Protein AF-A0ABC8RZT5-F1 (afdb_monomer)

Mean predicted aligned error: 14.17 Å

Organism: NCBI:txid185542

Secondary structure (DSSP, 8-state):
-------------SSSTTSSTT------PPP---PPPP---------------------------------PPP------PPEEEEGGGGT--TEEE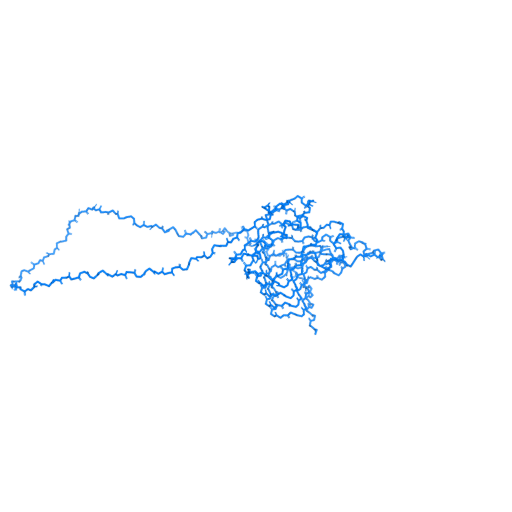EE-HHHHHHHHHHHHT-SS-EEEEE-SSEEE-S-EEEE---S-S-EEEEESSEEE--SSTTTTTTSEEEEEEES-EEEEEES-EEE--THHHHHHHHTTS-----EEEEEEES-EEEEEES-EEES-SS-SEEEES-EEEEEES-EEEE-TT-TT--SEEEES-EEEEEES-EEEE-

Foldseek 3Di:
DDPPDDDDDPDDDDPPPPPPPPDDDDDDDDDDDDDDDDDDDDDDDDDDDDDDDDDDDDDDDDDDDDDPPPPDDDPPPDDQDEAEQELVVLVFDQAQPDASQSSVQVSLVVCQADCTAYEYEAAAGETEYAAHEREHPGNDQHYEYEHPYEYEYDLPQVRCLAVQARAEYELHHHYEYEAYEYAQNQPVQQVVVVVVDDGRNFYAHYEYELYENYHYEHYEQENGNAEPYEYYNYEQYEYENYEYEYAPSGPHHHYYHYYNYYNYYYYNYHYDHD

Radius of gyration: 30.63 Å; Cα contacts (8 Å, |Δi|>4): 573; chains: 1; bounding box: 60×56×114 Å

Sequence (274 aa):
MEEVHVAPDYGKAEEEEERERGRRLVLPSCPKVTLPLLLYFKMAFILRVSVKRKKRSIGATQKMRIGLNSYKAANIPCKFRRTTYNVLNFGAKPDGRTDSTKSFLGTWAAACGSVKPATIYVPRGRYLLHKAHFAGNCKNTAITIIIDGTLLAPSDYHVIGNAHNWVLFEGVNGVSIRGGMLDGQGAGLWACKATGKSCPRGATTLGFTDSNNIEINGLTSLNSQIFHIVINGCHNVKLQGVKVLASGNSPNTDGIHVQLSSGVTILNIQYWYR

pLDDT: mean 79.5, std 26.03, range [26.73, 98.94]

Solvent-accessible surface area (backbone atoms only — not comparable to full-atom values): 15724 Å² total; per-residue (Å²): 139,77,84,81,78,84,74,86,85,89,78,89,90,84,82,76,80,81,77,66,87,77,72,85,81,78,75,87,76,79,83,80,84,76,79,85,78,90,78,84,88,82,90,80,90,86,78,95,73,90,76,83,88,76,90,81,83,90,89,80,91,77,84,81,78,82,76,82,78,79,77,76,79,78,84,72,80,73,76,80,72,64,46,76,45,48,29,59,85,49,67,34,42,58,75,53,69,49,77,19,37,68,13,51,50,52,41,46,52,54,41,30,63,24,88,47,46,21,32,41,38,39,66,68,38,29,31,18,31,63,69,38,75,48,69,36,87,46,68,28,60,43,39,34,39,42,29,66,22,33,43,30,40,51,69,58,40,77,82,41,10,78,54,55,32,33,34,30,39,35,48,35,47,24,43,34,42,36,40,30,35,40,38,32,40,14,65,57,48,42,57,42,50,74,70,73,52,97,59,66,84,27,16,21,36,35,32,39,32,54,25,33,46,36,38,40,35,46,31,32,36,31,30,31,37,20,33,34,32,39,40,32,47,25,37,44,33,38,40,33,48,33,34,40,37,40,49,67,84,52,66,70,52,50,54,73,48,72,40,80,54,46,66,72,44,82,42,70,70,45,82,47,68,88

InterPro domains:
  IPR000743 Glycoside hydrolase, family 28 [PF00295] (112-268)
  IPR011050 Pectin lyase fold/virulence factor [SSF51126] (77-269)
  IPR012334 Pectin lyase fold [G3DSA:2.160.20.10] (73-272)

Structure (mmCIF, N/CA/C/O backbone):
data_AF-A0ABC8RZT5-F1
#
_entry.id   AF-A0ABC8RZT5-F1
#
loop_
_atom_site.group_PDB
_atom_site.id
_atom_site.type_symbol
_atom_site.label_atom_id
_atom_site.label_alt_id
_atom_site.label_comp_id
_atom_site.label_asym_id
_atom_site.label_entity_id
_atom_site.label_seq_id
_atom_site.pdbx_PDB_ins_code
_atom_site.Cartn_x
_atom_site.Cartn_y
_atom_site.Cartn_z
_atom_site.occupancy
_atom_site.B_iso_or_equiv
_atom_site.auth_seq_id
_atom_site.auth_comp_id
_atom_site.auth_asym_id
_atom_site.auth_atom_id
_atom_site.pdbx_PDB_model_num
ATOM 1 N N . MET A 1 1 ? 7.999 25.184 1.761 1.00 30.31 1 MET A N 1
ATOM 2 C CA . MET A 1 1 ? 8.557 23.979 1.121 1.00 30.31 1 MET A CA 1
ATOM 3 C C . MET A 1 1 ? 9.703 23.549 1.997 1.00 30.31 1 MET A C 1
ATOM 5 O O . MET A 1 1 ? 10.648 24.309 2.121 1.00 30.31 1 MET A O 1
ATOM 9 N N . GLU A 1 2 ? 9.562 22.427 2.684 1.00 26.73 2 GLU A N 1
ATOM 10 C CA . GLU A 1 2 ? 10.652 21.837 3.455 1.00 26.73 2 GLU A CA 1
ATOM 11 C C . GLU A 1 2 ? 10.888 20.467 2.821 1.00 26.73 2 GLU A C 1
ATOM 13 O O . GLU A 1 2 ? 10.119 19.531 3.028 1.00 26.73 2 GLU A O 1
ATOM 18 N N . GLU A 1 3 ? 11.855 20.400 1.905 1.00 28.64 3 GLU A N 1
ATOM 19 C CA . GLU A 1 3 ? 12.345 19.135 1.365 1.00 28.64 3 GLU A CA 1
ATOM 20 C C . GLU A 1 3 ? 13.209 18.487 2.443 1.00 28.64 3 GLU A C 1
ATOM 22 O O . GLU A 1 3 ? 14.330 18.919 2.706 1.00 28.64 3 GLU A O 1
ATOM 27 N N . VAL A 1 4 ? 12.695 17.445 3.093 1.00 33.66 4 VAL A N 1
ATOM 28 C CA . VAL A 1 4 ? 13.527 16.610 3.961 1.00 33.66 4 VAL A CA 1
ATOM 29 C C . VAL A 1 4 ? 14.249 15.602 3.069 1.00 33.66 4 VAL A C 1
ATOM 31 O O . VAL A 1 4 ? 13.772 14.493 2.836 1.00 33.66 4 VAL A O 1
ATOM 34 N N . HIS A 1 5 ? 15.397 16.001 2.523 1.00 34.38 5 HIS A N 1
ATOM 35 C CA . HIS A 1 5 ? 16.343 15.078 1.899 1.00 34.38 5 HIS A CA 1
ATOM 36 C C . HIS A 1 5 ? 17.145 14.367 2.992 1.00 34.38 5 HIS A C 1
ATOM 38 O O . HIS A 1 5 ? 18.066 14.933 3.577 1.00 34.38 5 HIS A O 1
ATOM 44 N N . VAL A 1 6 ? 16.798 13.112 3.280 1.00 45.75 6 VAL A N 1
ATOM 45 C CA . VAL A 1 6 ? 17.643 12.241 4.109 1.00 45.75 6 VAL A CA 1
ATOM 46 C C . VAL A 1 6 ? 18.655 11.564 3.185 1.00 45.75 6 VAL A C 1
ATOM 48 O O . VAL A 1 6 ? 18.324 10.596 2.502 1.00 45.75 6 VAL A O 1
ATOM 51 N N . ALA A 1 7 ? 19.872 12.107 3.121 1.00 32.91 7 ALA A N 1
ATOM 52 C CA . ALA A 1 7 ? 20.990 11.486 2.414 1.00 32.91 7 ALA A CA 1
ATOM 53 C C . ALA A 1 7 ? 21.481 10.223 3.159 1.00 32.91 7 ALA A C 1
ATOM 55 O O . ALA A 1 7 ? 21.396 10.173 4.389 1.00 32.91 7 ALA A O 1
ATOM 56 N N . PRO A 1 8 ? 21.985 9.197 2.448 1.00 38.16 8 PRO A N 1
ATOM 57 C CA . PRO A 1 8 ? 22.479 7.971 3.068 1.00 38.16 8 PRO A CA 1
ATOM 58 C C . PRO A 1 8 ? 23.811 8.197 3.799 1.00 38.16 8 PRO A C 1
ATOM 60 O O . PRO A 1 8 ? 24.755 8.747 3.235 1.00 38.16 8 PRO A O 1
ATOM 63 N N . ASP A 1 9 ? 23.882 7.722 5.043 1.00 37.03 9 ASP A N 1
ATOM 64 C CA . ASP A 1 9 ? 25.125 7.576 5.801 1.00 37.03 9 ASP A CA 1
ATOM 65 C C . ASP A 1 9 ? 25.819 6.273 5.370 1.00 37.03 9 ASP A C 1
ATOM 67 O O . ASP A 1 9 ? 25.300 5.171 5.572 1.00 37.03 9 ASP A O 1
ATOM 71 N N . TYR A 1 10 ? 26.965 6.401 4.702 1.00 40.84 10 TYR A N 1
ATOM 72 C CA . TYR A 1 10 ? 27.795 5.282 4.265 1.00 40.84 10 TYR A CA 1
ATOM 73 C C . TYR A 1 10 ? 28.871 5.016 5.321 1.00 40.84 10 TYR A C 1
ATOM 75 O O . TYR A 1 10 ? 29.962 5.583 5.264 1.00 40.84 10 TYR A O 1
ATOM 83 N N . GLY A 1 11 ? 28.597 4.124 6.275 1.00 34.94 11 GLY A N 1
ATOM 84 C CA . GLY A 1 11 ? 29.621 3.740 7.245 1.00 34.94 11 GLY A CA 1
ATOM 85 C C . GLY A 1 11 ? 29.211 2.696 8.279 1.00 34.94 11 GLY A C 1
ATOM 86 O O . GLY A 1 11 ? 28.599 3.027 9.282 1.00 34.94 11 GLY A O 1
ATOM 87 N N . LYS A 1 12 ? 29.716 1.470 8.079 1.00 35.06 12 LYS A N 1
ATOM 88 C CA . LYS A 1 12 ? 29.958 0.410 9.082 1.00 35.06 12 LYS A CA 1
ATOM 89 C C . LYS A 1 12 ? 28.734 -0.308 9.667 1.00 35.06 12 LYS A C 1
ATOM 91 O O . LYS A 1 12 ? 28.245 0.021 10.740 1.00 35.06 12 LYS A O 1
ATOM 96 N N . ALA A 1 13 ? 28.359 -1.408 9.021 1.00 36.12 13 ALA A N 1
ATOM 97 C CA . ALA A 1 13 ? 27.511 -2.443 9.605 1.00 36.12 13 ALA A CA 1
ATOM 98 C C . ALA A 1 13 ? 28.047 -3.835 9.233 1.00 36.12 13 ALA A C 1
ATOM 100 O O . ALA A 1 13 ? 27.427 -4.535 8.446 1.00 36.12 13 ALA A O 1
ATOM 101 N N . GLU A 1 14 ? 29.215 -4.218 9.760 1.00 38.12 14 GLU A N 1
ATOM 102 C CA . GLU A 1 14 ? 29.740 -5.590 9.601 1.00 38.12 14 GLU A CA 1
ATOM 103 C C . GLU A 1 14 ? 30.353 -6.206 10.878 1.00 38.12 14 GLU A C 1
ATOM 105 O O . GLU A 1 14 ? 30.900 -7.297 10.815 1.00 38.12 14 GLU A O 1
ATOM 110 N N . GLU A 1 15 ? 30.203 -5.603 12.067 1.00 36.28 15 GLU A N 1
ATOM 111 C CA . GLU A 1 15 ? 30.791 -6.173 13.304 1.00 36.28 15 GLU A CA 1
ATOM 112 C C . GLU A 1 15 ? 29.825 -6.394 14.484 1.00 36.28 15 GLU A C 1
ATOM 114 O O . GLU A 1 15 ? 30.261 -6.771 15.570 1.00 36.28 15 GLU A O 1
ATOM 119 N N . GLU A 1 16 ? 28.506 -6.255 14.303 1.00 37.00 16 GLU A N 1
ATOM 120 C CA . GLU A 1 16 ? 27.535 -6.462 15.401 1.00 37.00 16 GLU A CA 1
ATOM 121 C C . GLU A 1 16 ? 26.679 -7.742 15.290 1.00 37.00 16 GLU A C 1
ATOM 123 O O . GLU A 1 16 ? 25.840 -8.001 16.152 1.00 37.00 16 GLU A O 1
ATOM 128 N N . GLU A 1 17 ? 26.913 -8.599 14.286 1.00 39.03 17 GLU A N 1
ATOM 129 C CA . GLU A 1 17 ? 26.060 -9.773 14.017 1.00 39.03 17 GLU A CA 1
ATOM 130 C C . GLU A 1 17 ? 26.423 -11.044 14.827 1.00 39.03 17 GLU A C 1
ATOM 132 O O . GLU A 1 17 ? 25.606 -11.960 14.943 1.00 39.03 17 GLU A O 1
ATOM 137 N N . GLU A 1 18 ? 27.583 -11.114 15.496 1.00 36.28 18 GLU A N 1
ATOM 138 C CA . GLU A 1 18 ? 27.967 -12.311 16.277 1.00 36.28 18 GLU A CA 1
ATOM 139 C C . GLU A 1 18 ? 27.652 -12.262 17.785 1.00 36.28 18 GLU A C 1
ATOM 141 O O . GLU A 1 18 ? 27.831 -13.264 18.482 1.00 36.28 18 GLU A O 1
ATOM 146 N N . ARG A 1 19 ? 27.086 -11.167 18.321 1.00 32.03 19 ARG A N 1
ATOM 147 C CA . ARG A 1 19 ? 26.796 -11.059 19.771 1.00 32.03 19 ARG A CA 1
ATOM 148 C C . ARG A 1 19 ? 25.362 -11.430 20.190 1.00 32.03 19 ARG A C 1
ATOM 150 O O . ARG A 1 19 ? 25.092 -11.535 21.388 1.00 32.03 19 ARG A O 1
ATOM 157 N N . GLU A 1 20 ? 24.451 -11.720 19.256 1.00 40.81 20 GLU A N 1
ATOM 158 C CA . GLU A 1 20 ? 23.039 -12.024 19.577 1.00 40.81 20 GLU A CA 1
ATOM 159 C C . GLU A 1 20 ? 22.610 -13.500 19.469 1.00 40.81 20 GLU A C 1
ATOM 161 O O . GLU A 1 20 ? 21.504 -13.847 19.889 1.00 40.81 20 GLU A O 1
ATOM 166 N N . ARG A 1 21 ? 23.484 -14.434 19.060 1.00 37.91 21 ARG A N 1
ATOM 167 C CA . ARG A 1 21 ? 23.145 -15.880 19.003 1.00 37.91 21 ARG A CA 1
ATOM 168 C C . ARG A 1 21 ? 23.027 -16.601 20.360 1.00 37.91 21 ARG A C 1
ATOM 170 O O . ARG A 1 21 ? 22.843 -17.815 20.391 1.00 37.91 21 ARG A O 1
ATOM 177 N N . 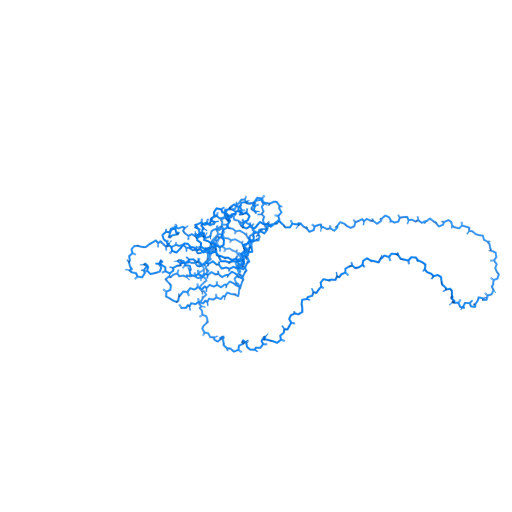GLY A 1 22 ? 23.083 -15.887 21.487 1.00 38.12 22 GLY A N 1
ATOM 178 C CA . GLY A 1 22 ? 23.141 -16.485 22.829 1.00 38.12 22 GLY A CA 1
ATOM 179 C C . GLY A 1 22 ? 21.901 -16.366 23.724 1.00 38.12 22 GLY A C 1
ATOM 180 O O . GLY A 1 22 ? 21.916 -16.927 24.818 1.00 38.12 22 GLY A O 1
ATOM 181 N N . ARG A 1 23 ? 20.827 -15.653 23.348 1.00 39.50 23 ARG A N 1
ATOM 182 C CA . ARG A 1 23 ? 19.680 -15.441 24.262 1.00 39.50 23 ARG A CA 1
ATOM 183 C C . ARG A 1 23 ? 18.418 -16.167 23.814 1.00 39.50 23 ARG A C 1
ATOM 185 O O . ARG A 1 23 ? 17.655 -15.703 22.974 1.00 39.50 23 ARG A O 1
ATOM 192 N N . ARG A 1 24 ? 18.163 -17.301 24.468 1.00 37.38 24 ARG A N 1
ATOM 193 C CA . ARG A 1 24 ? 16.876 -18.005 24.471 1.00 37.38 24 ARG A CA 1
ATOM 194 C C . ARG A 1 24 ? 15.807 -17.083 25.086 1.00 37.38 24 ARG A C 1
ATOM 196 O O . ARG A 1 24 ? 15.777 -16.891 26.299 1.00 37.38 24 ARG A O 1
ATOM 203 N N . LEU A 1 25 ? 14.944 -16.507 24.249 1.00 34.53 25 LEU A N 1
ATOM 204 C CA . LEU A 1 25 ? 13.751 -15.764 24.669 1.00 34.53 25 LEU A CA 1
ATOM 205 C C . LEU A 1 25 ? 12.770 -16.719 25.363 1.00 34.53 25 LEU A C 1
ATOM 207 O O . LEU A 1 25 ? 12.109 -17.535 24.723 1.00 34.53 25 LEU A O 1
ATOM 211 N N . VAL A 1 26 ? 12.685 -16.618 26.688 1.00 37.09 26 VAL A N 1
ATOM 212 C CA . VAL A 1 26 ? 11.598 -17.206 27.473 1.00 37.09 26 VAL A CA 1
ATOM 213 C C . VAL A 1 26 ? 10.377 -16.304 27.299 1.00 37.09 26 VAL A C 1
ATOM 215 O O . VAL A 1 26 ? 10.371 -15.161 27.750 1.00 37.09 26 VAL A O 1
ATOM 218 N N . LEU A 1 27 ? 9.347 -16.804 26.617 1.00 36.28 27 LEU A N 1
ATOM 219 C CA . LEU A 1 27 ? 8.038 -16.153 26.570 1.00 36.28 27 LEU A CA 1
ATOM 220 C C . LEU A 1 27 ? 7.418 -16.169 27.979 1.00 36.28 27 LEU A C 1
ATOM 222 O O . LEU A 1 27 ? 7.409 -17.230 28.609 1.00 36.28 27 LEU A O 1
ATOM 226 N N . PRO A 1 28 ? 6.847 -15.060 28.483 1.00 32.16 28 PRO A N 1
ATOM 227 C CA . PRO A 1 28 ? 6.084 -15.108 29.719 1.00 32.16 28 PRO A CA 1
ATOM 228 C C . PRO A 1 28 ? 4.782 -15.881 29.474 1.00 32.16 28 PRO A C 1
ATOM 230 O O . PRO A 1 28 ? 3.894 -15.450 28.738 1.00 32.16 28 PRO A O 1
ATOM 233 N N . SER A 1 29 ? 4.674 -17.051 30.097 1.00 33.53 29 SER A N 1
ATOM 234 C CA . SER A 1 29 ? 3.435 -17.817 30.197 1.00 33.53 29 SER A CA 1
ATOM 235 C C . SER A 1 29 ? 2.384 -17.035 30.990 1.00 33.53 29 SER A C 1
ATOM 237 O O . SER A 1 29 ? 2.670 -16.550 32.085 1.00 33.53 29 SER A O 1
ATOM 239 N N . CYS A 1 30 ? 1.158 -16.950 30.462 1.00 32.47 30 CYS A N 1
ATOM 240 C CA . CYS A 1 30 ? -0.008 -16.421 31.175 1.00 32.47 30 CYS A CA 1
ATOM 241 C C . CYS A 1 30 ? -0.162 -17.053 32.574 1.00 32.47 30 CYS A C 1
ATOM 243 O O . CYS A 1 30 ? -0.048 -18.277 32.693 1.00 32.47 30 CYS A O 1
ATOM 245 N N . PRO A 1 31 ? -0.514 -16.279 33.620 1.00 33.22 31 PRO A N 1
ATOM 246 C CA . PRO A 1 31 ? -0.868 -16.859 34.906 1.00 33.22 31 PRO A CA 1
ATOM 247 C C . PRO A 1 31 ? -2.190 -17.625 34.766 1.00 33.22 31 PRO A C 1
ATOM 249 O O . PRO A 1 31 ? -3.222 -17.066 34.387 1.00 33.22 31 PRO A O 1
ATOM 252 N N . LYS A 1 32 ? -2.154 -18.929 35.056 1.00 35.00 32 LYS A N 1
ATOM 253 C CA . LYS A 1 32 ? -3.355 -19.752 35.217 1.00 35.00 32 LYS A CA 1
ATOM 254 C C . LYS A 1 32 ? -4.089 -19.268 36.465 1.00 35.00 32 LYS A C 1
ATOM 256 O O . LYS A 1 32 ? -3.598 -19.432 37.576 1.00 35.00 32 LYS A O 1
ATOM 261 N N . VAL A 1 33 ? -5.266 -18.681 36.279 1.00 37.72 33 VAL A N 1
ATOM 262 C CA . VAL A 1 33 ? -6.207 -18.427 37.372 1.00 37.72 33 VAL A CA 1
ATOM 263 C C . VAL A 1 33 ? -6.851 -19.763 37.727 1.00 37.72 33 VAL A C 1
ATOM 265 O O . VAL A 1 33 ? -7.743 -20.236 37.027 1.00 37.72 33 VAL A O 1
ATOM 268 N N . THR A 1 34 ? -6.373 -20.405 38.787 1.00 36.44 34 THR A N 1
ATOM 269 C CA . THR A 1 34 ? -7.062 -21.540 39.406 1.00 36.44 34 THR A CA 1
ATOM 270 C C . THR A 1 34 ? -8.019 -21.010 40.468 1.00 36.44 34 THR A C 1
ATOM 272 O O . THR A 1 34 ? -7.586 -20.489 41.494 1.00 36.44 34 THR A O 1
ATOM 275 N N . LEU A 1 35 ? -9.323 -21.136 40.206 1.00 37.59 35 LEU A N 1
ATOM 276 C CA . LEU A 1 35 ? -10.371 -21.045 41.226 1.00 37.59 35 LEU A CA 1
ATOM 277 C C . LEU A 1 35 ? -10.079 -22.061 42.346 1.00 37.59 35 LEU A C 1
ATOM 279 O O . LEU A 1 35 ? -9.806 -23.220 42.024 1.00 37.59 35 LEU A O 1
ATOM 283 N N . PRO A 1 36 ? -10.202 -21.707 43.637 1.00 38.34 36 PRO A N 1
ATOM 284 C CA . PRO A 1 36 ? -10.248 -22.715 44.677 1.00 38.34 36 PRO A CA 1
ATOM 285 C C . PRO A 1 36 ? -11.660 -23.310 44.711 1.00 38.34 36 PRO A C 1
ATOM 287 O O . PRO A 1 36 ? -12.642 -22.620 44.988 1.00 38.34 36 PRO A O 1
ATOM 290 N N . LEU A 1 37 ? -11.755 -24.605 44.411 1.00 36.34 37 LEU A N 1
ATOM 291 C CA . LEU A 1 37 ? -12.918 -25.409 44.756 1.00 36.34 37 LEU A CA 1
ATOM 292 C C . LEU A 1 37 ? -12.935 -25.591 46.279 1.00 36.34 37 LEU A C 1
ATOM 294 O O . LEU A 1 37 ? -11.953 -26.026 46.878 1.00 36.34 37 LEU A O 1
ATOM 298 N N . LEU A 1 38 ? -14.071 -25.265 46.885 1.00 38.53 38 LEU A N 1
ATOM 299 C CA . LEU A 1 38 ? -14.428 -25.642 48.246 1.00 38.53 38 LEU A CA 1
ATOM 300 C C . LEU A 1 38 ? -14.310 -27.163 48.421 1.00 38.53 38 LEU A C 1
ATOM 302 O O . LEU A 1 38 ? -15.034 -27.914 47.770 1.00 38.53 38 LEU A O 1
ATOM 306 N N . LEU A 1 39 ? -13.473 -27.608 49.357 1.00 35.88 39 LEU A N 1
ATOM 307 C CA . LEU A 1 39 ? -13.616 -28.912 49.997 1.00 35.88 39 LEU A CA 1
ATOM 308 C C . LEU A 1 39 ? -13.688 -28.710 51.509 1.00 35.88 39 LEU A C 1
ATOM 310 O O . LEU A 1 39 ? -12.728 -28.344 52.182 1.00 35.88 39 LEU A O 1
ATOM 314 N N . TYR A 1 40 ? -14.906 -28.913 51.995 1.00 38.50 40 TYR A N 1
ATOM 315 C CA . TYR A 1 40 ? -15.262 -29.132 53.385 1.00 38.50 40 TYR A CA 1
ATOM 316 C C . TYR A 1 40 ? -14.627 -30.435 53.914 1.00 38.50 40 TYR A C 1
ATOM 318 O O . TYR A 1 40 ? -14.376 -31.363 53.150 1.00 38.50 40 TYR A O 1
ATOM 326 N N . PHE A 1 41 ? -14.512 -30.509 55.246 1.00 35.28 41 PHE A N 1
ATOM 327 C CA . PHE A 1 41 ? -14.144 -31.659 56.092 1.00 35.28 41 PHE A CA 1
ATOM 328 C C . PHE A 1 41 ? -12.652 -32.021 56.217 1.00 35.28 41 PHE A C 1
ATOM 330 O O . PHE A 1 41 ? -12.115 -32.808 55.449 1.00 35.28 41 PHE A O 1
ATOM 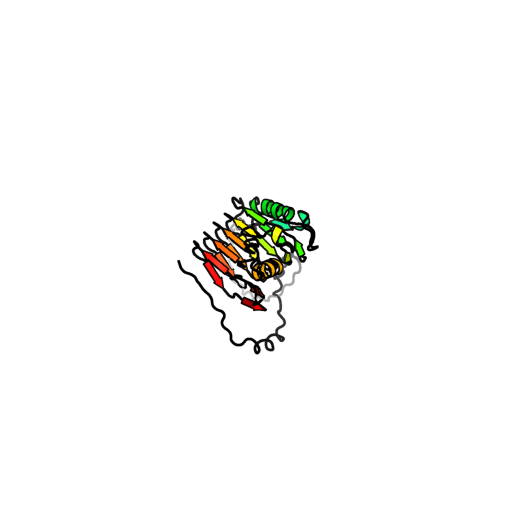337 N N . LYS A 1 42 ? -12.043 -31.651 57.353 1.00 35.91 42 LYS A N 1
ATOM 338 C CA . LYS A 1 42 ? -11.942 -32.560 58.514 1.00 35.91 42 LYS A CA 1
ATOM 339 C C . LYS A 1 42 ? -11.410 -31.837 59.758 1.00 35.91 42 LYS A C 1
ATOM 341 O O . LYS A 1 42 ? -10.425 -31.113 59.724 1.00 35.91 42 LYS A O 1
ATOM 346 N N . MET A 1 43 ? -12.130 -32.074 60.847 1.00 35.22 43 MET A N 1
ATOM 347 C CA . MET A 1 43 ? -11.800 -31.787 62.240 1.00 35.22 43 MET A CA 1
ATOM 348 C C . MET A 1 43 ? -10.440 -32.361 62.658 1.00 35.22 43 MET A C 1
ATOM 350 O O . MET A 1 43 ? -10.185 -33.528 62.377 1.00 35.22 43 MET A O 1
ATOM 354 N N . ALA A 1 44 ? -9.669 -31.608 63.450 1.00 36.53 44 ALA A N 1
ATOM 355 C CA . ALA A 1 44 ? -9.060 -32.114 64.685 1.00 36.53 44 ALA A CA 1
ATOM 356 C C . ALA A 1 44 ? -8.506 -30.961 65.541 1.00 36.53 44 ALA A C 1
ATOM 358 O O . ALA A 1 44 ? -7.629 -30.205 65.135 1.00 36.53 44 ALA A O 1
ATOM 359 N N . PHE A 1 45 ? -9.061 -30.859 66.747 1.00 39.00 45 PHE A N 1
ATOM 360 C CA . PHE A 1 45 ? -8.561 -30.106 67.891 1.00 39.00 45 PHE A CA 1
ATOM 361 C C . PHE A 1 45 ? -7.117 -30.504 68.246 1.00 39.00 45 PHE A C 1
ATOM 363 O O . PHE A 1 45 ? -6.802 -31.687 68.211 1.00 39.00 45 PHE A O 1
ATOM 370 N N . ILE A 1 46 ? -6.301 -29.543 68.694 1.00 41.25 46 ILE A N 1
ATOM 371 C CA . ILE A 1 46 ? -5.661 -29.499 70.027 1.00 41.25 46 ILE A CA 1
ATOM 372 C C . ILE A 1 46 ? -5.013 -28.111 70.157 1.00 41.25 46 ILE A C 1
ATOM 374 O O . ILE A 1 46 ? -3.961 -27.836 69.592 1.00 41.25 46 ILE A O 1
ATOM 378 N N . LEU A 1 47 ? -5.629 -27.231 70.945 1.00 35.44 47 LEU A N 1
ATOM 379 C CA . LEU A 1 47 ? -4.930 -26.124 71.592 1.00 35.44 47 LEU A CA 1
ATOM 380 C C . LEU A 1 47 ? -5.264 -26.195 73.078 1.00 35.44 47 LEU A C 1
ATOM 382 O O . LEU A 1 47 ? -6.402 -25.983 73.495 1.00 35.44 47 LEU A O 1
ATOM 386 N N . ARG A 1 48 ? -4.253 -26.543 73.878 1.00 47.03 48 ARG A N 1
ATOM 387 C CA . ARG A 1 48 ? -4.273 -26.372 75.331 1.00 47.03 48 ARG A CA 1
ATOM 388 C C . ARG A 1 48 ? -4.346 -24.874 75.617 1.00 47.03 48 ARG A C 1
ATOM 390 O O . ARG A 1 48 ? -3.343 -24.181 75.494 1.00 47.03 48 ARG A O 1
ATOM 397 N N . VAL A 1 49 ? -5.509 -24.387 76.036 1.00 41.56 49 VAL A N 1
ATOM 398 C CA . VAL A 1 49 ? -5.629 -23.081 76.693 1.00 41.56 49 VAL A CA 1
ATOM 399 C C . VAL A 1 49 ? -6.007 -23.333 78.144 1.00 41.56 49 VAL A C 1
ATOM 401 O O . VAL A 1 49 ? -7.082 -23.840 78.456 1.00 41.56 49 VAL A O 1
ATOM 404 N N . SER A 1 50 ? -5.076 -23.007 79.034 1.00 42.53 50 SER A N 1
ATOM 405 C CA . SER A 1 50 ? -5.286 -23.011 80.476 1.00 42.53 50 SER A CA 1
ATOM 406 C C . SER A 1 50 ? -6.186 -21.825 80.834 1.00 42.53 50 SER A C 1
ATOM 408 O O . SER A 1 50 ? -5.752 -20.675 80.798 1.00 42.53 50 SER A O 1
ATOM 410 N N . VAL A 1 51 ? -7.461 -22.087 81.131 1.00 41.62 51 VAL A N 1
ATOM 411 C CA . VAL A 1 51 ? -8.424 -21.062 81.557 1.00 41.62 51 VAL A CA 1
ATOM 412 C C . VAL A 1 51 ? -8.516 -21.072 83.083 1.00 41.62 51 VAL A C 1
ATOM 414 O O . VAL A 1 51 ? -9.098 -21.975 83.685 1.00 41.62 51 VAL A O 1
ATOM 417 N N . LYS A 1 52 ? -7.961 -20.038 83.727 1.00 44.12 52 LYS A N 1
ATOM 418 C CA . LYS A 1 52 ? -8.250 -19.720 85.133 1.00 44.12 52 LYS A CA 1
ATOM 419 C C . LYS A 1 52 ? -9.703 -19.250 85.252 1.00 44.12 52 LYS A C 1
ATOM 421 O O . LYS A 1 52 ? -10.116 -18.286 84.613 1.00 44.12 52 LYS A O 1
ATOM 426 N N . ARG A 1 53 ? -10.472 -19.930 86.105 1.00 41.00 53 ARG A N 1
ATOM 427 C CA . ARG A 1 53 ? -11.853 -19.583 86.473 1.00 41.00 53 ARG A CA 1
ATOM 428 C C . ARG A 1 53 ? -11.922 -18.192 87.117 1.00 41.00 53 ARG A C 1
ATOM 430 O O . ARG A 1 53 ? -11.313 -17.976 88.163 1.00 41.00 53 ARG A O 1
ATOM 437 N N . LYS A 1 54 ? -12.781 -17.310 86.596 1.00 40.88 54 LYS A N 1
ATOM 438 C CA . LYS A 1 54 ? -13.394 -16.226 87.381 1.00 40.88 54 LYS A CA 1
ATOM 439 C C . LYS A 1 54 ? -14.894 -16.169 87.073 1.00 40.88 54 LYS A C 1
ATOM 441 O O . LYS A 1 54 ? -15.302 -16.040 85.926 1.00 40.88 54 LYS A O 1
ATOM 446 N N . LYS A 1 55 ? -15.703 -16.367 88.118 1.00 39.72 55 LYS A N 1
ATOM 447 C CA . LYS A 1 55 ? -17.176 -16.349 88.111 1.00 39.72 55 LYS A CA 1
ATOM 448 C C . LYS A 1 55 ? -17.693 -14.917 87.897 1.00 39.72 55 LYS A C 1
ATOM 450 O O . LYS A 1 55 ? -17.249 -14.045 88.640 1.00 39.72 55 LYS A O 1
ATOM 455 N N . ARG A 1 56 ? -18.701 -14.713 87.032 1.00 36.31 56 ARG A N 1
ATOM 456 C CA . ARG A 1 56 ? -20.021 -14.125 87.388 1.00 36.31 56 ARG A CA 1
ATOM 457 C C . ARG A 1 56 ? -20.948 -13.876 86.176 1.00 36.31 56 ARG A C 1
ATOM 459 O O . ARG A 1 56 ? -20.527 -13.353 85.158 1.00 36.31 56 ARG A O 1
ATOM 466 N N . SER A 1 57 ? -22.195 -14.309 86.388 1.00 36.06 57 SER A N 1
ATOM 467 C CA . SER A 1 57 ? -23.529 -13.921 85.878 1.00 36.06 57 SER A CA 1
ATOM 468 C C . SER A 1 57 ? -23.725 -13.194 84.532 1.00 36.06 57 SER A C 1
ATOM 470 O O . SER A 1 57 ? -23.458 -12.007 84.405 1.00 36.06 57 SER A O 1
ATOM 472 N N . ILE A 1 58 ? -24.330 -13.938 83.594 1.00 42.00 58 ILE A N 1
ATOM 473 C CA . ILE A 1 58 ? -25.639 -13.741 82.923 1.00 42.00 58 ILE A CA 1
ATOM 474 C C . ILE A 1 58 ? -26.148 -12.298 82.726 1.00 42.00 58 ILE A C 1
ATOM 476 O O . ILE A 1 58 ? -26.500 -11.632 83.694 1.00 42.00 58 ILE A O 1
ATOM 480 N N . GLY A 1 59 ? -26.389 -11.939 81.453 1.00 39.25 59 GLY A N 1
ATOM 481 C CA . GLY A 1 59 ? -27.549 -11.124 81.065 1.00 39.25 59 GLY A CA 1
ATOM 482 C C . GLY A 1 59 ? -27.324 -10.094 79.954 1.00 39.25 59 GLY A C 1
ATOM 483 O O . GLY A 1 59 ? -27.156 -8.927 80.269 1.00 39.25 59 GLY A O 1
ATOM 484 N N . ALA A 1 60 ? -27.368 -10.507 78.678 1.00 40.78 60 ALA A N 1
ATOM 485 C CA . ALA A 1 60 ? -27.925 -9.735 77.547 1.00 40.78 60 ALA A CA 1
ATOM 486 C C . ALA A 1 60 ? -27.686 -10.484 76.220 1.00 40.78 60 ALA A C 1
ATOM 488 O O . ALA A 1 60 ? -26.567 -10.579 75.722 1.00 40.78 60 ALA A O 1
ATOM 489 N N . THR A 1 61 ? -28.747 -11.027 75.626 1.00 41.78 61 THR A N 1
ATOM 490 C CA . THR A 1 61 ? -28.741 -11.577 74.264 1.00 41.78 61 THR A CA 1
ATOM 491 C C . THR A 1 61 ? -28.713 -10.446 73.239 1.00 41.78 61 THR A C 1
ATOM 493 O O . THR A 1 61 ? -29.732 -9.796 73.006 1.00 41.78 61 THR A O 1
ATOM 496 N N . GLN A 1 62 ? -27.569 -10.231 72.591 1.00 38.97 62 GLN A N 1
ATOM 497 C CA . GLN A 1 62 ? -27.457 -9.327 71.449 1.00 38.97 62 GLN A CA 1
ATOM 498 C C . GLN A 1 62 ? -27.692 -10.106 70.145 1.00 38.97 62 GLN A C 1
ATOM 500 O O . GLN A 1 62 ? -26.908 -10.976 69.770 1.00 38.97 62 GLN A O 1
ATOM 505 N N . LYS A 1 63 ? -28.803 -9.808 69.456 1.00 47.25 63 LYS A N 1
ATOM 5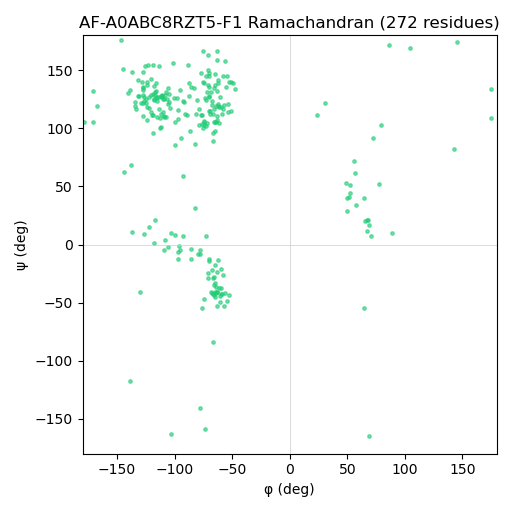06 C CA . LYS A 1 63 ? -29.103 -10.316 68.106 1.00 47.25 63 LYS A CA 1
ATOM 507 C C . LYS A 1 63 ? -28.046 -9.796 67.126 1.00 47.25 63 LYS A C 1
ATOM 509 O O . LYS A 1 63 ? -28.066 -8.626 66.753 1.00 47.25 63 LYS A O 1
ATOM 514 N N . MET A 1 64 ? -27.154 -10.677 66.682 1.00 35.34 64 MET A N 1
ATOM 515 C CA . MET A 1 64 ? -26.234 -10.414 65.579 1.00 35.34 64 MET A CA 1
ATOM 516 C C . MET A 1 64 ? -27.027 -10.422 64.263 1.00 35.34 64 MET A C 1
ATOM 518 O O . MET A 1 64 ? -27.412 -11.476 63.760 1.00 35.34 64 MET A O 1
ATOM 522 N N . ARG A 1 65 ? -27.331 -9.235 63.724 1.00 44.66 65 ARG A N 1
ATOM 523 C CA . ARG A 1 65 ? -27.833 -9.087 62.351 1.00 44.66 65 ARG A CA 1
ATOM 524 C C . ARG A 1 65 ? -26.656 -9.267 61.397 1.00 44.66 65 ARG A C 1
ATOM 526 O O . ARG A 1 65 ? -25.767 -8.424 61.349 1.00 44.66 65 ARG A O 1
ATOM 533 N N . ILE A 1 66 ? -26.665 -10.361 60.643 1.00 41.69 66 ILE A N 1
ATOM 534 C CA . ILE A 1 66 ? -25.748 -10.577 59.525 1.00 41.69 66 ILE A CA 1
ATOM 535 C C . ILE A 1 66 ? -26.233 -9.676 58.385 1.00 41.69 66 ILE A C 1
ATOM 537 O O . ILE A 1 66 ? -27.254 -9.949 57.757 1.00 41.69 66 ILE A O 1
ATOM 541 N N . GLY A 1 67 ? -25.545 -8.555 58.173 1.00 46.12 67 GLY A N 1
ATOM 542 C CA . GLY A 1 67 ? -25.755 -7.709 57.005 1.00 46.12 67 GLY A CA 1
ATOM 543 C C . GLY A 1 67 ? -25.255 -8.434 55.759 1.00 46.12 67 GLY A C 1
ATOM 544 O O . GLY A 1 67 ? -24.062 -8.702 55.634 1.00 46.12 67 GLY A O 1
ATOM 545 N N . LEU A 1 68 ? -26.164 -8.763 54.843 1.00 45.25 68 LEU A N 1
ATOM 546 C CA . LEU A 1 68 ? -25.820 -9.164 53.482 1.00 45.25 68 LEU A CA 1
ATOM 547 C C . LEU A 1 68 ? -25.221 -7.943 52.777 1.00 45.25 68 LEU A C 1
ATOM 549 O O . LEU A 1 68 ? -25.947 -7.085 52.282 1.00 45.25 68 LEU A O 1
ATOM 553 N N . ASN A 1 69 ? -23.892 -7.847 52.754 1.00 43.53 69 ASN A N 1
ATOM 554 C CA . ASN A 1 69 ? -23.209 -6.901 51.883 1.00 43.53 69 ASN A CA 1
ATOM 555 C C . ASN A 1 69 ? -23.474 -7.319 50.434 1.00 43.53 69 ASN A C 1
ATOM 557 O O . ASN A 1 69 ? -22.922 -8.294 49.930 1.00 43.53 69 ASN A O 1
ATOM 561 N N . SER A 1 70 ? -24.345 -6.573 49.764 1.00 49.38 70 SER A N 1
ATOM 562 C CA . SER A 1 70 ? -24.528 -6.622 48.321 1.00 49.38 70 SER A CA 1
ATOM 563 C C . SER A 1 70 ? -23.242 -6.139 47.649 1.00 49.38 70 SER A C 1
ATOM 565 O O . SER A 1 70 ? -22.998 -4.936 47.535 1.00 49.38 70 SER A O 1
ATOM 567 N N . TYR A 1 71 ? -22.394 -7.075 47.231 1.00 49.72 71 TYR A N 1
ATOM 568 C CA . TYR A 1 71 ? -21.238 -6.780 46.393 1.00 49.72 71 TYR A CA 1
ATOM 569 C C . TYR A 1 71 ? -21.744 -6.236 45.049 1.00 49.72 71 TYR A C 1
ATOM 571 O O . TYR A 1 71 ? -22.356 -6.961 44.266 1.00 49.72 71 TYR A O 1
ATOM 579 N N . LYS A 1 72 ? -21.520 -4.944 44.779 1.00 57.78 72 LYS A N 1
ATOM 580 C CA . LYS A 1 72 ? -21.714 -4.380 43.438 1.00 57.78 72 LYS A CA 1
ATOM 581 C C . LYS A 1 72 ? -20.745 -5.086 42.491 1.00 57.78 72 LYS A C 1
ATOM 583 O O . LYS A 1 72 ? -19.535 -5.043 42.709 1.00 57.78 72 LYS A O 1
ATOM 588 N N . ALA A 1 73 ? -21.274 -5.731 41.455 1.00 56.34 73 ALA A N 1
ATOM 589 C CA . ALA A 1 73 ? -20.467 -6.279 40.376 1.00 56.34 73 ALA A CA 1
ATOM 590 C C . ALA A 1 73 ? -19.639 -5.145 39.753 1.00 56.34 73 ALA A C 1
ATOM 592 O O . ALA A 1 73 ? -20.187 -4.148 39.281 1.00 56.34 73 ALA A O 1
ATOM 593 N N . ALA A 1 74 ? -18.314 -5.275 39.788 1.00 56.91 74 ALA A N 1
ATOM 594 C CA . ALA A 1 74 ? -17.439 -4.389 39.044 1.00 56.91 74 ALA A CA 1
ATOM 595 C C . ALA A 1 74 ? -17.713 -4.597 37.547 1.00 56.91 74 ALA A C 1
ATOM 597 O O . ALA A 1 74 ? -17.542 -5.703 37.032 1.00 56.91 74 ALA A O 1
ATOM 598 N N . ASN A 1 75 ? -18.146 -3.544 36.851 1.00 57.88 75 ASN A N 1
ATOM 599 C CA . ASN A 1 75 ? -18.232 -3.530 35.393 1.00 57.88 75 ASN A CA 1
ATOM 600 C C . ASN A 1 75 ? -16.813 -3.604 34.821 1.00 57.88 75 ASN A C 1
ATOM 602 O O . ASN A 1 75 ? -16.164 -2.585 34.597 1.00 57.88 75 ASN A O 1
ATOM 606 N N . ILE A 1 76 ? -16.319 -4.821 34.605 1.00 61.34 76 ILE A N 1
ATOM 607 C CA . ILE A 1 76 ? -15.108 -5.061 33.825 1.00 61.34 76 ILE A CA 1
ATOM 608 C C . ILE A 1 76 ? -15.471 -4.736 32.368 1.00 61.34 76 ILE A C 1
ATOM 610 O O . ILE A 1 76 ? -16.329 -5.425 31.807 1.00 61.34 76 ILE A O 1
ATOM 614 N N . PRO A 1 77 ? -14.873 -3.708 31.734 1.00 54.84 77 PRO A N 1
ATOM 615 C CA . PRO A 1 77 ? -15.162 -3.400 30.343 1.00 54.84 77 PRO A CA 1
ATOM 616 C C . PRO A 1 77 ? -14.797 -4.614 29.491 1.00 54.84 77 PRO A C 1
ATOM 618 O O . PRO A 1 77 ? -13.652 -5.072 29.462 1.00 54.84 77 PRO A O 1
ATOM 621 N N . CYS A 1 78 ? -15.802 -5.168 28.818 1.00 56.72 78 CYS A N 1
ATOM 622 C CA . CYS A 1 78 ? -15.609 -6.274 27.900 1.00 56.72 78 CYS A CA 1
ATOM 623 C C . CYS A 1 78 ? -14.668 -5.784 26.793 1.00 56.72 78 CYS A C 1
ATOM 625 O O . CYS A 1 78 ? -14.997 -4.827 26.091 1.00 56.72 78 CYS A O 1
ATOM 627 N N . LYS A 1 79 ? -13.483 -6.396 26.648 1.00 61.97 79 LYS A N 1
ATOM 628 C CA . LYS A 1 79 ? -12.577 -6.095 25.529 1.00 61.97 79 LYS A CA 1
ATOM 629 C C . LYS A 1 79 ? -13.392 -6.201 24.241 1.00 61.97 79 LYS A C 1
ATOM 631 O O . LYS A 1 79 ? -13.875 -7.289 23.923 1.00 61.97 79 LYS A O 1
ATOM 636 N N . PHE A 1 80 ? -13.572 -5.088 23.524 1.00 59.84 80 PHE A N 1
ATOM 637 C CA . PHE A 1 80 ? -14.266 -5.097 22.239 1.00 59.84 80 PHE A CA 1
ATOM 638 C C . PHE A 1 80 ? -13.597 -6.144 21.351 1.00 59.84 80 PHE A C 1
ATOM 640 O O . PHE A 1 80 ? -12.415 -6.032 21.019 1.00 59.84 80 PHE A O 1
ATOM 647 N N . ARG A 1 81 ? -14.334 -7.212 21.023 1.00 79.12 81 ARG A N 1
ATOM 648 C CA . ARG A 1 81 ? -13.816 -8.263 20.150 1.00 79.12 81 ARG A CA 1
ATOM 649 C C . ARG A 1 81 ? -13.524 -7.645 18.791 1.00 79.12 81 ARG A C 1
ATOM 651 O O . ARG A 1 81 ? -14.428 -7.123 18.141 1.00 79.12 81 ARG A O 1
ATOM 658 N N . ARG A 1 82 ? -12.256 -7.714 18.396 1.00 86.56 82 ARG A N 1
ATOM 659 C CA . ARG A 1 82 ? -11.791 -7.287 17.085 1.00 86.56 82 ARG A CA 1
ATOM 660 C C . ARG A 1 82 ? -12.334 -8.239 16.020 1.00 86.56 82 ARG A C 1
ATOM 662 O O . ARG A 1 82 ? -12.208 -9.454 16.170 1.00 86.56 82 ARG A O 1
ATOM 669 N N . THR A 1 83 ? -12.908 -7.699 14.952 1.00 94.38 83 THR A N 1
ATOM 670 C CA . THR A 1 83 ? -13.335 -8.502 13.798 1.00 94.38 83 THR A CA 1
ATOM 671 C C . THR A 1 83 ? -12.139 -8.736 12.884 1.00 94.38 83 THR A C 1
ATOM 673 O O . THR A 1 83 ? -11.399 -7.798 12.615 1.00 94.38 83 THR A O 1
ATOM 676 N N . THR A 1 84 ? -11.924 -9.962 12.405 1.00 97.69 84 THR A N 1
ATOM 677 C CA . THR A 1 84 ? -10.837 -10.260 11.457 1.00 97.69 84 THR A CA 1
ATOM 678 C C . THR A 1 84 ? -11.416 -10.665 10.108 1.00 97.69 84 THR A C 1
ATOM 680 O O . THR A 1 84 ? -12.235 -11.578 10.040 1.00 97.69 84 THR A O 1
ATOM 683 N N . TYR A 1 85 ? -10.968 -10.002 9.048 1.00 98.56 85 TYR A N 1
ATOM 684 C CA . TYR A 1 85 ? -11.319 -10.265 7.660 1.00 98.56 85 TYR A CA 1
ATOM 685 C C . TYR A 1 85 ? -10.076 -10.792 6.938 1.00 98.56 85 TYR A C 1
ATOM 687 O O . TYR A 1 85 ? -9.107 -10.063 6.734 1.00 98.56 85 TYR A O 1
ATOM 695 N N . ASN A 1 86 ? -10.074 -12.080 6.601 1.00 98.69 86 ASN A N 1
ATOM 696 C CA . ASN A 1 86 ? -8.989 -12.704 5.847 1.00 98.69 86 ASN A CA 1
ATOM 697 C C . ASN A 1 86 ? -9.261 -12.549 4.346 1.00 98.69 86 ASN A C 1
ATOM 699 O O . ASN A 1 86 ? -10.334 -12.944 3.893 1.00 98.69 86 ASN A O 1
ATOM 703 N N . VAL A 1 87 ? -8.302 -12.024 3.581 1.00 98.75 87 VAL A N 1
ATOM 704 C CA . VAL A 1 87 ? -8.457 -11.782 2.132 1.00 98.75 87 VAL A CA 1
ATOM 705 C C . VAL A 1 87 ? -8.789 -13.045 1.327 1.00 98.75 87 VAL A C 1
ATOM 707 O O . VAL A 1 87 ? -9.464 -12.957 0.301 1.00 98.75 87 VAL A O 1
ATOM 710 N N . LEU A 1 88 ? -8.393 -14.230 1.806 1.00 98.69 88 LEU A N 1
ATOM 711 C CA . LEU A 1 88 ? -8.740 -15.507 1.170 1.00 98.69 88 LEU A CA 1
ATOM 712 C C . LEU A 1 88 ? -10.252 -15.774 1.206 1.00 98.69 88 LEU A C 1
ATOM 714 O O . LEU A 1 88 ? -10.808 -16.296 0.244 1.00 98.69 88 LEU A O 1
ATOM 718 N N . ASN A 1 89 ? -10.943 -15.332 2.263 1.00 98.62 89 ASN A N 1
ATOM 719 C CA . ASN A 1 89 ? -12.401 -15.462 2.378 1.00 98.62 89 ASN A CA 1
ATOM 720 C C . ASN A 1 89 ? -13.149 -14.545 1.394 1.00 98.62 89 ASN A C 1
ATOM 722 O O . ASN A 1 89 ? -14.349 -14.706 1.200 1.00 98.62 89 ASN A O 1
ATOM 726 N N . PHE A 1 90 ? -12.441 -13.597 0.775 1.00 98.62 90 PHE A N 1
ATOM 727 C CA . PHE A 1 90 ? -12.941 -12.724 -0.287 1.00 98.62 90 PHE A CA 1
ATOM 728 C C . PHE A 1 90 ? -12.443 -13.164 -1.676 1.00 98.62 90 PHE A C 1
ATOM 730 O O . PHE A 1 90 ? -12.608 -12.437 -2.656 1.00 98.62 90 PHE A O 1
ATOM 737 N N . GLY A 1 91 ? -11.826 -14.347 -1.778 1.00 98.56 91 GLY A N 1
ATOM 738 C CA . GLY A 1 91 ? -11.394 -14.952 -3.039 1.00 98.56 91 GLY A CA 1
ATOM 739 C C . GLY A 1 91 ? -9.987 -14.573 -3.506 1.00 98.56 91 GLY A C 1
ATOM 740 O O . GLY A 1 91 ? -9.636 -14.903 -4.638 1.00 98.56 91 GLY A O 1
ATOM 741 N N . ALA A 1 92 ? -9.180 -13.905 -2.672 1.00 98.69 92 ALA A N 1
ATOM 742 C CA . ALA A 1 92 ? -7.794 -13.610 -3.028 1.00 98.69 92 ALA A CA 1
ATOM 743 C C . ALA A 1 92 ? -7.013 -14.916 -3.220 1.00 98.69 92 ALA A C 1
ATOM 745 O O . ALA A 1 92 ? -7.191 -15.865 -2.451 1.00 98.69 92 ALA A O 1
ATOM 746 N N . LYS A 1 93 ? -6.122 -14.958 -4.215 1.00 98.44 93 LYS A N 1
ATOM 747 C CA . LYS A 1 93 ? -5.299 -16.141 -4.490 1.00 98.44 93 LYS A CA 1
ATOM 748 C C . LYS A 1 93 ? -3.815 -15.837 -4.256 1.00 98.44 93 LYS A C 1
ATOM 750 O O . LYS A 1 93 ? -3.298 -14.889 -4.842 1.00 98.44 93 LYS A O 1
ATOM 755 N N . PRO A 1 94 ? -3.112 -16.641 -3.438 1.00 98.25 94 PRO A N 1
ATOM 756 C CA . PRO A 1 94 ? -1.703 -16.429 -3.097 1.00 98.25 94 PRO A CA 1
ATOM 757 C C . PRO A 1 94 ? -0.719 -16.960 -4.163 1.00 98.25 94 PRO A C 1
ATOM 759 O O . PRO A 1 94 ? 0.372 -17.413 -3.816 1.00 98.25 94 PRO A O 1
ATOM 762 N N . ASP A 1 95 ? -1.090 -16.951 -5.447 1.00 98.19 95 ASP A N 1
ATOM 763 C CA . ASP A 1 95 ? -0.345 -17.591 -6.546 1.00 98.19 95 ASP A CA 1
ATOM 764 C C . ASP A 1 95 ? 0.580 -16.638 -7.334 1.00 98.19 95 ASP A C 1
ATOM 766 O O . ASP A 1 95 ? 1.334 -17.079 -8.203 1.00 98.19 95 ASP A O 1
ATOM 770 N N . GLY A 1 96 ? 0.531 -15.334 -7.045 1.00 97.81 96 GLY A N 1
ATOM 771 C CA . GLY A 1 96 ? 1.278 -14.284 -7.741 1.00 97.81 96 GLY A CA 1
ATOM 772 C C . GLY A 1 96 ? 0.855 -14.051 -9.195 1.00 97.81 96 GLY A C 1
ATOM 773 O O . GLY A 1 96 ? 1.582 -13.377 -9.921 1.00 97.81 96 GLY A O 1
ATOM 774 N N . ARG A 1 97 ? -0.276 -14.616 -9.633 1.00 97.19 97 ARG A N 1
ATOM 775 C CA . ARG A 1 97 ? -0.735 -14.610 -11.033 1.00 97.19 97 ARG A CA 1
ATOM 776 C C . ARG A 1 97 ? -2.179 -14.155 -11.178 1.00 97.19 97 ARG A C 1
ATOM 778 O O . ARG A 1 97 ? -2.497 -13.435 -12.117 1.00 97.19 97 ARG A O 1
ATOM 785 N N . THR A 1 98 ? -3.056 -14.590 -10.283 1.00 98.44 98 THR A N 1
ATOM 786 C CA . THR A 1 98 ? -4.467 -14.219 -10.316 1.00 98.44 98 THR A CA 1
ATOM 787 C C . THR A 1 98 ? -4.642 -12.837 -9.699 1.00 98.44 98 THR A C 1
ATOM 789 O O . THR A 1 98 ? -4.287 -12.621 -8.537 1.00 98.44 98 THR A O 1
ATOM 792 N N . ASP A 1 99 ? -5.243 -11.916 -10.457 1.00 98.56 99 ASP A N 1
ATOM 793 C CA . ASP A 1 99 ? -5.590 -10.589 -9.953 1.00 98.56 99 ASP A CA 1
ATOM 794 C C . ASP A 1 99 ? -6.539 -10.692 -8.748 1.00 98.56 99 ASP A C 1
ATOM 796 O O . ASP A 1 99 ? -7.696 -11.102 -8.863 1.00 98.56 99 ASP A O 1
ATOM 800 N N . SER A 1 100 ? -6.032 -10.301 -7.582 1.00 98.75 100 SER A N 1
ATOM 801 C CA . SER A 1 100 ? -6.747 -10.311 -6.307 1.00 98.75 100 SER A CA 1
ATOM 802 C C . SER A 1 100 ? -7.297 -8.930 -5.925 1.00 98.75 100 SER A C 1
ATOM 804 O O . SER A 1 100 ? -7.818 -8.768 -4.821 1.00 98.75 100 SER A O 1
ATOM 806 N N . THR A 1 101 ? -7.236 -7.927 -6.812 1.00 98.75 101 THR A N 1
ATOM 807 C CA . THR A 1 101 ? -7.636 -6.535 -6.516 1.00 98.75 101 THR A CA 1
ATOM 808 C C . THR A 1 101 ? -9.057 -6.455 -5.971 1.00 98.75 101 THR A C 1
ATOM 810 O O . THR A 1 101 ? -9.283 -5.868 -4.914 1.00 98.75 101 THR A O 1
ATOM 813 N N . LYS A 1 102 ? -10.023 -7.115 -6.625 1.00 98.75 102 LYS A N 1
ATOM 814 C CA . LYS A 1 102 ? -11.426 -7.124 -6.172 1.00 98.75 102 LYS A CA 1
ATOM 815 C C . LYS A 1 102 ? -11.590 -7.741 -4.782 1.00 98.75 102 LYS A C 1
ATOM 817 O O . LYS A 1 102 ? -12.373 -7.235 -3.983 1.00 98.75 102 LYS A O 1
ATOM 822 N N . SER A 1 103 ? -10.833 -8.790 -4.472 1.00 98.81 103 SER A N 1
ATOM 823 C CA . SER A 1 103 ? -10.857 -9.439 -3.160 1.00 98.81 103 SER A CA 1
ATOM 824 C C . SER A 1 103 ? -10.324 -8.518 -2.065 1.00 98.81 103 SER A C 1
ATOM 826 O O . SER A 1 103 ? -10.933 -8.410 -1.001 1.00 98.81 103 SER A O 1
ATOM 828 N N . PHE A 1 104 ? -9.237 -7.791 -2.334 1.00 98.88 104 PHE A N 1
ATOM 829 C CA . PHE A 1 104 ? -8.697 -6.796 -1.404 1.00 98.88 104 PHE A CA 1
ATOM 830 C C . PHE A 1 104 ? -9.660 -5.621 -1.202 1.00 98.88 104 PHE A C 1
ATOM 832 O O . PHE A 1 104 ? -9.910 -5.239 -0.060 1.00 98.88 104 PHE A O 1
ATOM 839 N N . LEU A 1 105 ? -10.264 -5.098 -2.274 1.00 98.88 105 LEU A N 1
ATOM 840 C CA . LEU A 1 105 ? -11.263 -4.025 -2.187 1.00 98.88 105 LEU A CA 1
ATOM 841 C C . LEU A 1 105 ? -12.520 -4.463 -1.419 1.00 98.88 105 LEU A C 1
ATOM 843 O O . LEU A 1 105 ? -13.021 -3.713 -0.584 1.00 98.88 105 LEU A O 1
ATOM 847 N N . GLY A 1 106 ? -13.000 -5.691 -1.633 1.00 98.81 106 GLY A N 1
ATOM 848 C CA . GLY A 1 106 ? -14.119 -6.253 -0.870 1.00 98.81 106 GLY A CA 1
ATOM 849 C C . GLY A 1 106 ? -13.787 -6.437 0.614 1.00 98.81 106 GLY A C 1
ATOM 850 O O . GLY A 1 106 ? -14.594 -6.098 1.482 1.00 98.81 106 GLY A O 1
ATOM 851 N N . THR A 1 107 ? -12.570 -6.901 0.914 1.00 98.88 107 THR A N 1
ATOM 852 C CA . THR A 1 107 ? -12.084 -7.039 2.296 1.00 98.88 107 THR A CA 1
ATOM 853 C C . THR A 1 107 ? -11.988 -5.674 2.985 1.00 98.88 107 THR A C 1
ATOM 855 O O . THR A 1 107 ? -12.405 -5.529 4.136 1.00 98.88 107 THR A O 1
ATOM 858 N N . TRP A 1 108 ? -11.491 -4.657 2.271 1.00 98.88 108 TRP A N 1
ATOM 859 C CA . TRP A 1 108 ? -11.453 -3.275 2.745 1.00 98.88 108 TRP A CA 1
ATOM 860 C C . TRP A 1 108 ? -12.849 -2.733 3.033 1.00 98.88 108 TRP A C 1
ATOM 862 O O . TRP A 1 108 ? -13.082 -2.245 4.134 1.00 98.88 108 TRP A O 1
ATOM 872 N N . ALA A 1 109 ? -13.796 -2.880 2.102 1.00 98.75 109 ALA A N 1
ATOM 873 C CA . ALA A 1 109 ? -15.171 -2.421 2.288 1.00 98.75 109 ALA A CA 1
ATOM 874 C C . ALA A 1 109 ? -15.813 -3.026 3.550 1.00 98.75 109 ALA A C 1
ATOM 876 O O . ALA A 1 109 ? -16.447 -2.313 4.331 1.00 98.75 109 ALA A O 1
ATOM 877 N N . ALA A 1 110 ? -15.587 -4.319 3.806 1.00 98.56 110 ALA A N 1
ATOM 878 C CA . ALA A 1 110 ? -16.077 -4.984 5.010 1.00 98.56 110 ALA A CA 1
ATOM 879 C C . ALA A 1 110 ? -15.440 -4.425 6.298 1.00 98.56 110 ALA A C 1
ATOM 881 O O . ALA A 1 110 ? -16.148 -4.149 7.269 1.00 98.56 110 ALA A O 1
ATOM 882 N N . ALA A 1 111 ? -14.119 -4.216 6.311 1.00 98.62 111 ALA A N 1
ATOM 883 C CA . ALA A 1 111 ? -13.414 -3.647 7.461 1.00 98.62 111 ALA A CA 1
ATOM 884 C C . ALA A 1 111 ? -13.792 -2.177 7.720 1.00 98.62 111 ALA A C 1
ATOM 886 O O . ALA A 1 111 ? -14.027 -1.794 8.869 1.00 98.62 111 ALA A O 1
ATOM 887 N N . CYS A 1 112 ? -13.900 -1.386 6.653 1.00 98.56 112 CYS A N 1
ATOM 888 C CA . CYS A 1 112 ? -14.289 0.023 6.639 1.00 98.56 112 CYS A CA 1
ATOM 889 C C . CYS A 1 112 ? -15.733 0.227 7.128 1.00 98.56 112 CYS A C 1
ATOM 891 O O . CYS A 1 112 ? -16.017 1.172 7.867 1.00 98.56 112 CYS A O 1
ATOM 893 N N . GLY A 1 113 ? -16.640 -0.698 6.799 1.00 98.19 113 GLY A N 1
ATOM 894 C CA . GLY A 1 113 ? -18.028 -0.700 7.270 1.00 98.19 113 GLY A CA 1
ATOM 895 C C . GLY A 1 113 ? -18.240 -1.243 8.690 1.00 98.19 113 GLY A C 1
ATOM 896 O O . GLY A 1 113 ? -19.351 -1.141 9.215 1.00 98.19 113 GLY A O 1
ATOM 897 N N . SER A 1 114 ? -17.215 -1.822 9.324 1.00 97.31 114 SER A N 1
ATOM 898 C CA . SER A 1 114 ? -17.325 -2.386 10.674 1.00 97.31 114 SER A CA 1
ATOM 899 C C . SER A 1 114 ? -17.472 -1.292 11.736 1.00 97.31 114 SER A C 1
ATOM 901 O O . SER A 1 114 ? -16.738 -0.313 11.752 1.00 97.31 114 SER A O 1
ATOM 903 N N . VAL A 1 115 ? -18.371 -1.502 12.698 1.00 95.75 115 VAL A N 1
ATOM 904 C CA . VAL A 1 115 ? -18.518 -0.639 13.890 1.00 95.75 115 VAL A CA 1
ATOM 905 C C . VAL A 1 115 ? -17.576 -1.031 15.037 1.00 95.75 115 VAL A C 1
ATOM 907 O O . VAL A 1 115 ? -17.552 -0.393 16.084 1.00 95.75 115 VAL A O 1
ATOM 910 N N . LYS A 1 116 ? -16.819 -2.121 14.868 1.00 95.50 116 LYS A N 1
ATOM 911 C CA . LYS A 1 116 ? -15.806 -2.609 15.816 1.00 95.50 116 LYS A CA 1
ATOM 912 C C . LYS A 1 116 ? -14.419 -2.491 15.190 1.00 95.50 116 LYS A C 1
ATOM 914 O O . LYS A 1 116 ? -14.326 -2.624 13.965 1.00 95.50 116 LYS A O 1
ATOM 919 N N . PRO A 1 117 ? -13.344 -2.367 15.994 1.00 97.62 117 PRO A N 1
ATOM 920 C CA . PRO A 1 117 ? -11.982 -2.462 15.481 1.00 97.62 117 PRO A CA 1
ATOM 921 C C . PRO A 1 117 ? -11.825 -3.685 14.577 1.00 97.62 117 PRO A C 1
ATOM 923 O O . PRO A 1 117 ? -12.296 -4.778 14.919 1.00 97.62 117 PRO A O 1
ATOM 926 N N . ALA A 1 118 ? -11.193 -3.499 13.422 1.00 98.38 118 ALA A N 1
ATOM 927 C CA . ALA A 1 118 ? -11.077 -4.534 12.403 1.00 98.38 118 ALA A CA 1
ATOM 928 C C . ALA A 1 118 ? -9.612 -4.855 12.112 1.00 98.38 118 ALA A C 1
ATOM 930 O O . ALA A 1 118 ? -8.763 -3.969 12.077 1.00 98.38 118 ALA A O 1
ATOM 931 N N . THR A 1 119 ? -9.320 -6.130 11.880 1.00 98.75 119 THR A N 1
ATOM 932 C CA . THR A 1 119 ? -8.075 -6.567 11.255 1.00 98.75 119 THR A CA 1
ATOM 933 C C . THR A 1 119 ? -8.375 -7.059 9.848 1.00 98.75 119 THR A C 1
ATOM 935 O O . THR A 1 119 ? -9.226 -7.926 9.677 1.00 98.75 119 THR A O 1
ATOM 938 N N . ILE A 1 120 ? -7.645 -6.559 8.858 1.00 98.88 120 ILE A N 1
ATOM 939 C CA . ILE A 1 120 ? -7.491 -7.214 7.560 1.00 98.88 120 ILE A CA 1
ATOM 940 C C . ILE A 1 120 ? -6.250 -8.094 7.659 1.00 98.88 120 ILE A C 1
ATOM 942 O O . ILE A 1 120 ? -5.176 -7.603 8.003 1.00 98.88 120 ILE A O 1
ATOM 946 N N . TYR A 1 121 ? -6.395 -9.390 7.404 1.00 98.88 121 TYR A N 1
ATOM 947 C CA . TYR A 1 121 ? -5.284 -10.336 7.445 1.00 98.88 121 TYR A CA 1
ATOM 948 C C . TYR A 1 121 ? -4.939 -10.821 6.038 1.00 98.88 121 TYR A C 1
ATOM 950 O O . TYR A 1 121 ? -5.811 -11.328 5.327 1.00 98.88 121 TYR A O 1
ATOM 958 N N . VAL A 1 122 ? -3.668 -10.667 5.662 1.00 98.88 122 VAL A N 1
ATOM 959 C CA . VAL A 1 122 ? -3.084 -11.144 4.405 1.00 98.88 122 VAL A CA 1
ATOM 960 C C . VAL A 1 122 ? -2.082 -12.256 4.736 1.00 98.88 122 VAL A C 1
ATOM 962 O O . VAL A 1 122 ? -0.961 -11.955 5.156 1.00 98.88 122 VAL A O 1
ATOM 965 N N . PRO A 1 123 ? -2.466 -13.538 4.584 1.00 98.75 123 PRO A N 1
ATOM 966 C CA . PRO A 1 123 ? -1.586 -14.670 4.868 1.00 98.75 123 PRO A CA 1
ATOM 967 C C . PRO A 1 123 ? -0.364 -14.706 3.950 1.00 98.75 123 PRO A C 1
ATOM 969 O O . PRO A 1 123 ? -0.354 -14.079 2.890 1.00 98.75 123 PRO A O 1
ATOM 972 N N . ARG A 1 124 ? 0.636 -15.520 4.305 1.00 98.69 124 ARG A N 1
ATOM 973 C CA . ARG A 1 124 ? 1.793 -15.805 3.439 1.00 98.69 124 ARG A CA 1
ATOM 974 C C . ARG A 1 124 ? 1.355 -16.233 2.034 1.00 98.69 124 ARG A C 1
ATOM 976 O O . ARG A 1 124 ? 0.412 -17.004 1.878 1.00 98.69 124 ARG A O 1
ATOM 983 N N . GLY A 1 125 ? 2.069 -15.742 1.027 1.00 98.56 125 GLY A N 1
ATOM 984 C CA . GLY A 1 125 ? 1.730 -15.922 -0.382 1.00 98.56 125 GLY A CA 1
ATOM 985 C C . GLY A 1 125 ? 2.105 -14.698 -1.206 1.00 98.56 125 GLY A C 1
ATOM 986 O O . GLY A 1 125 ? 2.525 -13.683 -0.647 1.00 98.56 125 GLY A O 1
ATOM 987 N N . ARG A 1 126 ? 1.945 -14.788 -2.528 1.00 98.81 126 ARG A N 1
ATOM 988 C CA . ARG A 1 126 ? 2.108 -13.647 -3.440 1.00 98.81 126 ARG A CA 1
ATOM 989 C C . ARG A 1 126 ? 0.746 -13.281 -4.008 1.00 98.81 126 ARG A C 1
ATOM 991 O O . ARG A 1 126 ? 0.076 -14.144 -4.558 1.00 98.81 126 ARG A O 1
ATOM 998 N N . TYR A 1 127 ? 0.340 -12.026 -3.899 1.00 98.88 127 TYR A N 1
ATOM 999 C CA . TYR A 1 127 ? -0.969 -11.570 -4.365 1.00 98.88 127 TYR A CA 1
ATOM 1000 C C . TYR A 1 127 ? -0.766 -10.507 -5.433 1.00 98.88 127 TYR A C 1
ATOM 1002 O O . TYR A 1 127 ? -0.283 -9.416 -5.128 1.00 98.88 127 TYR A O 1
ATOM 1010 N N . LEU A 1 128 ? -1.108 -10.836 -6.679 1.00 98.88 128 LEU A N 1
ATOM 1011 C CA . LEU A 1 128 ? -1.090 -9.866 -7.767 1.00 98.88 128 LEU A CA 1
ATOM 1012 C C . LEU A 1 128 ? -2.219 -8.860 -7.547 1.00 98.88 128 LEU A C 1
ATOM 1014 O O . LEU A 1 128 ? -3.374 -9.264 -7.397 1.00 98.88 128 LEU A O 1
ATOM 1018 N N . LEU A 1 129 ? -1.889 -7.572 -7.559 1.00 98.75 129 LEU A N 1
ATOM 1019 C CA . LEU A 1 129 ? -2.863 -6.487 -7.531 1.00 98.75 129 LEU A CA 1
ATOM 1020 C C . LEU A 1 129 ? -2.589 -5.521 -8.681 1.00 98.75 129 LEU A C 1
ATOM 1022 O O . LEU A 1 129 ? -1.461 -5.074 -8.874 1.00 98.75 129 LEU A O 1
ATOM 1026 N N . HIS A 1 130 ? -3.643 -5.130 -9.386 1.00 98.38 130 HIS A N 1
ATOM 1027 C CA . HIS A 1 130 ? -3.672 -3.912 -10.187 1.00 98.38 130 HIS A CA 1
ATOM 1028 C C . HIS A 1 130 ? -3.778 -2.684 -9.263 1.00 98.38 130 HIS A C 1
ATOM 1030 O O . HIS A 1 130 ? -3.434 -2.748 -8.082 1.00 98.38 130 HIS A O 1
ATOM 1036 N N . LYS A 1 131 ? -4.245 -1.542 -9.780 1.00 98.00 131 LYS A N 1
ATOM 1037 C CA . LYS A 1 131 ? -4.493 -0.352 -8.959 1.00 98.00 131 LYS A CA 1
ATOM 1038 C C . LYS A 1 131 ? -5.496 -0.672 -7.842 1.00 98.00 131 LYS A C 1
ATOM 1040 O O . LYS A 1 131 ? -6.665 -0.947 -8.114 1.00 98.00 131 LYS A O 1
ATOM 1045 N N . ALA A 1 132 ? -5.050 -0.572 -6.595 1.00 98.56 132 ALA A N 1
ATOM 1046 C CA . ALA A 1 132 ? -5.867 -0.755 -5.406 1.00 98.56 132 ALA A CA 1
ATOM 1047 C C . ALA A 1 132 ? -6.111 0.604 -4.742 1.00 98.56 132 ALA A C 1
ATOM 1049 O O . ALA A 1 132 ? -5.197 1.211 -4.186 1.00 98.56 132 ALA A O 1
ATOM 1050 N N . HIS A 1 133 ? -7.354 1.081 -4.812 1.00 98.62 133 HIS A N 1
ATOM 1051 C CA . HIS A 1 133 ? -7.780 2.321 -4.174 1.00 98.62 133 HIS A CA 1
ATOM 1052 C C . HIS A 1 133 ? -8.705 2.024 -2.987 1.00 98.62 133 HIS A C 1
ATOM 1054 O O . HIS A 1 133 ? -9.843 1.587 -3.152 1.00 98.62 133 HIS A O 1
ATOM 1060 N N . PHE A 1 134 ? -8.197 2.277 -1.788 1.00 98.81 134 PHE A N 1
ATOM 1061 C CA . PHE A 1 134 ? -8.875 2.122 -0.511 1.00 98.81 134 PHE A CA 1
ATOM 1062 C C . PHE A 1 134 ? -9.390 3.479 -0.024 1.00 98.81 134 PHE A C 1
ATOM 1064 O O . PHE A 1 134 ? -8.726 4.190 0.730 1.00 98.81 134 PHE A O 1
ATOM 1071 N N . ALA A 1 135 ? -10.586 3.838 -0.487 1.00 98.31 135 ALA A N 1
ATOM 1072 C CA . ALA A 1 135 ? -11.242 5.083 -0.110 1.00 98.31 135 ALA A CA 1
ATOM 1073 C C . ALA A 1 135 ? -11.740 5.060 1.347 1.00 98.31 135 ALA A C 1
ATOM 1075 O O . ALA A 1 135 ? -12.109 4.006 1.878 1.00 98.31 135 ALA A O 1
ATOM 1076 N N . GLY A 1 136 ? -11.764 6.240 1.962 1.00 96.38 136 GLY A N 1
ATOM 1077 C CA . GLY A 1 136 ? -12.265 6.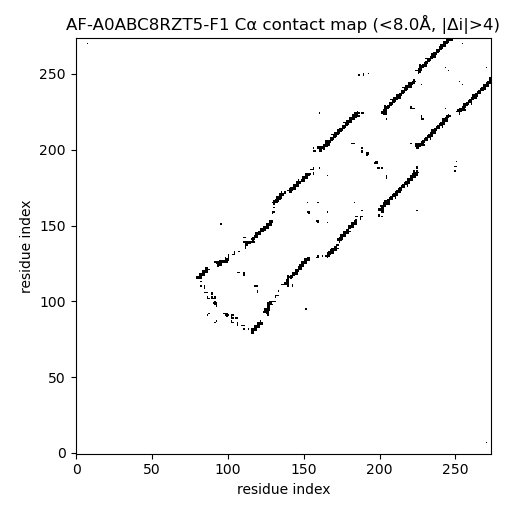507 3.304 1.00 96.38 136 GLY A CA 1
ATOM 1078 C C . GLY A 1 136 ? -13.789 6.577 3.411 1.00 96.38 136 GLY A C 1
ATOM 1079 O O . GLY A 1 136 ? -14.503 5.762 2.833 1.00 96.38 136 GLY A O 1
ATOM 1080 N N . ASN A 1 137 ? -14.292 7.522 4.219 1.00 94.44 137 ASN A N 1
ATOM 1081 C CA . ASN A 1 137 ? -15.686 7.556 4.709 1.00 94.44 137 ASN A CA 1
ATOM 1082 C C . ASN A 1 137 ? -16.093 6.281 5.476 1.00 94.44 137 ASN A C 1
ATOM 1084 O O . ASN A 1 137 ? -17.239 5.826 5.436 1.00 94.44 137 ASN A O 1
ATOM 1088 N N . CYS A 1 138 ? -15.131 5.698 6.194 1.00 97.75 138 CYS A N 1
ATOM 1089 C CA . CYS A 1 138 ? -15.337 4.496 6.987 1.00 97.75 138 CYS A CA 1
ATOM 1090 C C . CYS A 1 138 ? -16.152 4.769 8.252 1.00 97.75 138 CYS A C 1
ATOM 1092 O O . CYS A 1 138 ? -15.979 5.781 8.927 1.00 97.75 138 CYS A O 1
ATOM 1094 N N . LYS A 1 139 ? -16.984 3.793 8.628 1.00 97.56 139 LYS A N 1
ATOM 1095 C CA . LYS A 1 139 ? -17.582 3.724 9.972 1.00 97.56 139 LYS A CA 1
ATOM 1096 C C . LYS A 1 139 ? -16.536 3.352 11.025 1.00 97.56 139 LYS A C 1
ATOM 1098 O O . LYS A 1 139 ? -16.708 3.647 12.203 1.00 97.56 139 LYS A O 1
ATOM 1103 N N . ASN A 1 140 ? -15.475 2.674 10.592 1.00 97.38 140 ASN A N 1
ATOM 1104 C CA . ASN A 1 140 ? -14.374 2.228 11.425 1.00 97.38 140 ASN A CA 1
ATOM 1105 C C . ASN A 1 140 ? -13.213 3.224 11.405 1.00 97.38 140 ASN A C 1
ATOM 1107 O O . ASN A 1 140 ? -12.751 3.597 10.330 1.00 97.38 140 ASN A O 1
ATOM 1111 N N . THR A 1 141 ? -12.680 3.552 12.580 1.00 97.62 141 THR A N 1
ATOM 1112 C CA . THR A 1 141 ? -11.464 4.366 12.740 1.00 97.62 141 THR A CA 1
ATOM 1113 C C . THR A 1 141 ? -10.327 3.598 13.425 1.00 97.62 141 THR A C 1
ATOM 1115 O O . THR A 1 141 ? -9.459 4.186 14.064 1.00 97.62 141 THR A O 1
ATOM 1118 N N . ALA A 1 142 ? -10.377 2.265 13.403 1.00 98.12 142 ALA A N 1
ATOM 1119 C CA . ALA A 1 142 ? -9.400 1.385 14.038 1.00 98.12 142 ALA A CA 1
ATOM 1120 C C . ALA A 1 142 ? -9.183 0.124 13.185 1.00 98.12 142 ALA A C 1
ATOM 1122 O O . ALA A 1 142 ? -9.482 -1.003 13.606 1.00 98.12 142 ALA A O 1
ATOM 1123 N N . ILE A 1 143 ? -8.684 0.325 11.963 1.00 98.81 143 ILE A N 1
ATOM 1124 C CA . ILE A 1 143 ? -8.393 -0.749 11.008 1.00 98.81 143 ILE A CA 1
ATOM 1125 C C . ILE A 1 143 ? -6.903 -1.083 11.070 1.00 98.81 143 ILE A C 1
ATOM 1127 O O . ILE A 1 143 ? -6.048 -0.221 10.904 1.00 98.81 143 ILE A O 1
ATOM 1131 N N . THR A 1 144 ? -6.569 -2.354 11.278 1.00 98.81 144 THR A N 1
ATOM 1132 C CA . THR A 1 144 ? -5.190 -2.850 11.190 1.00 98.81 144 THR A CA 1
ATOM 1133 C C . THR A 1 144 ? -5.060 -3.834 10.039 1.00 98.81 144 THR A C 1
ATOM 1135 O O . THR A 1 144 ? -5.735 -4.855 10.019 1.00 98.81 144 THR A O 1
ATOM 1138 N N . ILE A 1 145 ? -4.157 -3.577 9.109 1.00 98.88 145 ILE A N 1
ATOM 1139 C CA . ILE A 1 145 ? -3.787 -4.488 8.034 1.00 98.88 145 ILE A CA 1
ATOM 1140 C C . ILE A 1 145 ? -2.520 -5.217 8.476 1.00 98.88 145 ILE A C 1
ATOM 1142 O O . ILE A 1 145 ? -1.485 -4.591 8.696 1.00 98.88 145 ILE A O 1
ATOM 1146 N N . ILE A 1 146 ? -2.611 -6.531 8.654 1.00 98.88 146 ILE A N 1
ATOM 1147 C CA . ILE A 1 146 ? -1.475 -7.396 8.984 1.00 98.88 146 ILE A CA 1
ATOM 1148 C C . ILE A 1 146 ? -1.123 -8.185 7.732 1.00 98.88 146 ILE A C 1
ATOM 1150 O O . ILE A 1 146 ? -1.968 -8.920 7.211 1.00 98.88 146 ILE A O 1
ATOM 1154 N N . ILE A 1 147 ? 0.111 -8.021 7.263 1.00 98.88 147 ILE A N 1
ATOM 1155 C CA . ILE A 1 147 ? 0.589 -8.625 6.026 1.00 98.88 147 ILE A CA 1
ATOM 1156 C C . ILE A 1 147 ? 1.752 -9.564 6.342 1.00 98.88 147 ILE A C 1
ATOM 1158 O O . ILE A 1 147 ? 2.843 -9.120 6.683 1.00 98.88 147 ILE A O 1
ATOM 1162 N N . ASP A 1 148 ? 1.521 -10.865 6.177 1.00 98.75 148 ASP A N 1
ATOM 1163 C CA . ASP A 1 148 ? 2.571 -11.890 6.255 1.00 98.75 148 ASP A CA 1
ATOM 1164 C C . ASP A 1 148 ? 3.102 -12.284 4.863 1.00 98.75 148 ASP A C 1
ATOM 1166 O O . ASP A 1 148 ? 4.096 -13.001 4.754 1.00 98.75 148 ASP A O 1
ATOM 1170 N N . GLY A 1 149 ? 2.412 -11.871 3.795 1.00 98.44 149 GLY A N 1
ATOM 1171 C CA . GLY A 1 149 ? 2.759 -12.167 2.404 1.00 98.44 149 GLY A CA 1
ATOM 1172 C C . GLY A 1 149 ? 3.403 -11.003 1.643 1.00 98.44 149 GLY A C 1
ATOM 1173 O O . GLY A 1 149 ? 3.859 -10.010 2.214 1.00 98.44 149 GLY A O 1
ATOM 1174 N N . THR A 1 150 ? 3.394 -11.137 0.319 1.00 98.88 150 THR A N 1
ATOM 1175 C CA . THR A 1 150 ? 3.867 -10.130 -0.635 1.00 98.88 150 THR A CA 1
ATOM 1176 C C . THR A 1 150 ? 2.710 -9.685 -1.518 1.00 98.88 150 THR A C 1
ATOM 1178 O O . THR A 1 150 ? 2.075 -10.515 -2.173 1.00 98.88 150 THR A O 1
ATOM 1181 N N . LEU A 1 151 ? 2.451 -8.382 -1.572 1.00 98.88 151 LEU A N 1
ATOM 1182 C CA . LEU A 1 151 ? 1.636 -7.801 -2.636 1.00 98.88 151 LEU A CA 1
ATOM 1183 C C . LEU A 1 151 ? 2.559 -7.520 -3.816 1.00 98.88 151 L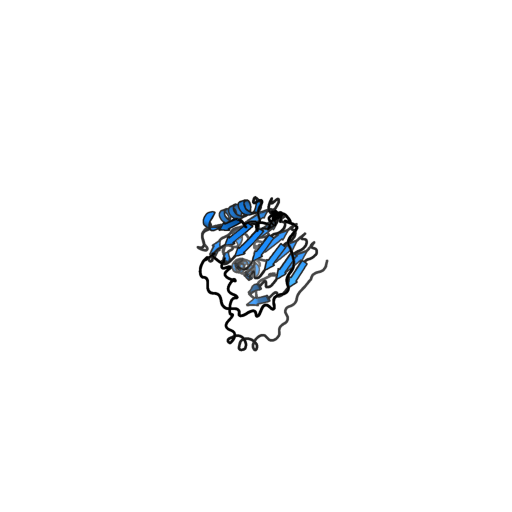EU A C 1
ATOM 1185 O O . LEU A 1 151 ? 3.672 -7.027 -3.630 1.00 98.88 151 LEU A O 1
ATOM 1189 N N . LEU A 1 152 ? 2.106 -7.865 -5.014 1.00 98.56 152 LEU A N 1
ATOM 1190 C CA . LEU A 1 152 ? 2.902 -7.834 -6.232 1.00 98.56 152 LEU A CA 1
ATOM 1191 C C . LEU A 1 152 ? 2.193 -6.979 -7.281 1.00 98.56 152 LEU A C 1
ATOM 1193 O O . LEU A 1 152 ? 1.030 -7.240 -7.593 1.00 98.56 152 LEU A O 1
ATOM 1197 N N . ALA A 1 153 ? 2.876 -5.972 -7.816 1.00 98.56 153 ALA A N 1
ATOM 1198 C CA . ALA A 1 153 ? 2.397 -5.222 -8.967 1.00 98.56 153 ALA A CA 1
ATOM 1199 C C . ALA A 1 153 ? 2.476 -6.091 -10.238 1.00 98.56 153 ALA A C 1
ATOM 1201 O O . ALA A 1 153 ? 3.194 -7.096 -10.267 1.00 98.56 153 ALA A O 1
ATOM 1202 N N . PRO A 1 154 ? 1.775 -5.732 -11.323 1.00 98.25 154 PRO A N 1
ATOM 1203 C CA . PRO A 1 154 ? 1.940 -6.411 -12.602 1.00 98.25 154 PRO A CA 1
ATOM 1204 C C . PRO A 1 154 ? 3.369 -6.239 -13.121 1.00 98.25 154 PRO A C 1
ATOM 1206 O O . PRO A 1 154 ? 3.931 -5.148 -13.055 1.00 98.25 154 PRO A O 1
ATOM 1209 N N . SER A 1 155 ? 3.946 -7.305 -13.679 1.00 95.62 155 SER A N 1
ATOM 1210 C CA . SER A 1 155 ? 5.251 -7.231 -14.349 1.00 95.62 155 SER A CA 1
ATOM 1211 C C . SER A 1 155 ? 5.201 -6.392 -15.628 1.00 95.62 155 SER A C 1
ATOM 1213 O O . SER A 1 155 ? 6.203 -5.794 -16.014 1.00 95.62 155 SER A O 1
ATOM 1215 N N . ASP A 1 156 ? 4.038 -6.345 -16.285 1.00 97.06 156 ASP A N 1
ATOM 1216 C CA . ASP A 1 156 ? 3.770 -5.376 -17.342 1.00 97.06 156 ASP A CA 1
ATOM 1217 C C . ASP A 1 156 ? 3.488 -4.002 -16.716 1.00 97.06 156 ASP A C 1
ATOM 1219 O O . ASP A 1 156 ? 2.404 -3.731 -16.188 1.00 97.06 156 ASP A O 1
ATOM 1223 N N . TYR A 1 157 ? 4.484 -3.120 -16.787 1.00 95.50 157 TYR A N 1
ATOM 1224 C CA . TYR A 1 157 ? 4.408 -1.786 -16.205 1.00 95.50 157 TYR A CA 1
ATOM 1225 C C . TYR A 1 157 ? 3.342 -0.901 -16.862 1.00 95.50 157 TYR A C 1
ATOM 1227 O O . TYR A 1 157 ? 2.938 0.089 -16.252 1.00 95.50 157 TYR A O 1
ATOM 1235 N N . HIS A 1 158 ? 2.841 -1.227 -18.058 1.00 96.56 158 HIS A N 1
ATOM 1236 C CA . HIS A 1 158 ? 1.774 -0.451 -18.693 1.00 96.56 158 HIS A CA 1
ATOM 1237 C C . HIS A 1 158 ? 0.454 -0.534 -17.923 1.00 96.56 158 HIS A C 1
ATOM 1239 O O . HIS A 1 158 ? -0.312 0.430 -17.926 1.00 96.56 158 HIS A O 1
ATOM 1245 N N . VAL A 1 159 ? 0.215 -1.631 -17.201 1.00 97.69 159 VAL A N 1
ATOM 1246 C CA . VAL A 1 159 ? -1.051 -1.870 -16.497 1.00 97.69 159 VAL A CA 1
ATOM 1247 C C . VAL A 1 159 ? -1.290 -0.867 -15.362 1.00 97.69 159 VAL A C 1
ATOM 1249 O O . VAL A 1 159 ? -2.424 -0.453 -15.125 1.00 97.69 159 VAL A O 1
ATOM 1252 N N . ILE A 1 160 ? -0.226 -0.440 -14.673 1.00 97.19 160 ILE A N 1
ATOM 1253 C CA . ILE A 1 160 ? -0.296 0.564 -13.593 1.00 97.19 160 ILE A CA 1
ATOM 1254 C C . ILE A 1 160 ? 0.505 1.835 -13.893 1.00 97.19 160 ILE A C 1
ATOM 1256 O O . ILE A 1 160 ? 0.507 2.757 -13.084 1.00 97.19 160 ILE A O 1
ATOM 1260 N N . GLY A 1 161 ? 1.149 1.933 -15.056 1.00 93.81 161 GLY A N 1
ATOM 1261 C CA . GLY A 1 161 ? 2.120 2.984 -15.369 1.00 93.81 161 GLY A CA 1
ATOM 1262 C C . GLY A 1 161 ? 1.565 4.411 -15.369 1.00 93.81 161 GLY A C 1
ATOM 1263 O O . GLY A 1 161 ? 2.341 5.358 -15.345 1.00 93.81 161 GLY A O 1
ATOM 1264 N N . ASN A 1 162 ? 0.242 4.591 -15.356 1.00 94.62 162 ASN A N 1
ATOM 1265 C CA . ASN A 1 162 ? -0.417 5.896 -15.214 1.00 94.62 162 ASN A CA 1
ATOM 1266 C C . ASN A 1 162 ? -1.376 5.952 -14.009 1.00 94.62 162 ASN A C 1
ATOM 1268 O O . ASN A 1 162 ? -2.193 6.859 -13.895 1.00 94.62 162 ASN A O 1
ATOM 1272 N N . ALA A 1 163 ? -1.288 4.994 -13.081 1.00 95.62 163 ALA A N 1
ATOM 1273 C CA . ALA A 1 163 ? -2.179 4.908 -11.922 1.00 95.62 163 ALA A CA 1
ATOM 1274 C C . ALA A 1 163 ? -1.944 6.013 -10.875 1.00 95.62 163 ALA A C 1
ATOM 1276 O O . ALA A 1 163 ? -2.789 6.213 -9.998 1.00 95.62 163 ALA A O 1
ATOM 1277 N N . HIS A 1 164 ? -0.814 6.721 -10.979 1.00 95.25 164 HIS A N 1
ATOM 1278 C CA . HIS A 1 164 ? -0.202 7.611 -9.990 1.00 95.25 164 HIS A CA 1
ATOM 1279 C C . HIS A 1 164 ? 0.260 6.916 -8.710 1.00 95.25 164 HIS A C 1
ATOM 1281 O O . HIS A 1 164 ? 1.437 7.014 -8.379 1.00 95.25 164 HIS A O 1
ATOM 1287 N N . ASN A 1 165 ? -0.633 6.187 -8.046 1.00 97.94 165 ASN A N 1
ATOM 1288 C CA . ASN A 1 165 ? -0.333 5.300 -6.928 1.00 97.94 165 ASN A CA 1
ATOM 1289 C C . ASN A 1 165 ? -0.839 3.898 -7.276 1.00 97.94 165 ASN A C 1
ATOM 1291 O O . ASN A 1 165 ? -1.944 3.752 -7.808 1.00 97.94 165 ASN A O 1
ATOM 1295 N N . TRP A 1 166 ? -0.043 2.877 -6.975 1.00 98.56 166 TRP A N 1
ATOM 1296 C CA . TRP A 1 166 ? -0.440 1.483 -7.119 1.00 98.56 166 TRP A CA 1
ATOM 1297 C C . TRP A 1 166 ? -1.371 1.075 -5.976 1.00 98.56 166 TRP A C 1
ATOM 1299 O O . TRP A 1 166 ? -2.499 0.654 -6.237 1.00 98.56 166 TRP A O 1
ATOM 1309 N N . VAL A 1 167 ? -0.933 1.279 -4.729 1.00 98.88 167 VAL A N 1
ATOM 1310 C CA . VAL A 1 167 ? -1.749 1.121 -3.522 1.00 98.88 167 VAL A CA 1
ATOM 1311 C C . VAL A 1 167 ? -2.012 2.496 -2.919 1.00 98.88 167 VAL A C 1
ATOM 1313 O O . VAL A 1 167 ? -1.087 3.157 -2.453 1.00 98.88 167 VAL A O 1
ATOM 1316 N N . LEU A 1 168 ? -3.268 2.938 -2.925 1.00 98.88 168 LEU A N 1
ATOM 1317 C CA . LEU A 1 168 ? -3.677 4.249 -2.422 1.00 98.88 168 LEU A CA 1
ATOM 1318 C C . LEU A 1 168 ? -4.687 4.103 -1.290 1.00 98.88 168 LEU A C 1
ATOM 1320 O O . LEU A 1 168 ? -5.716 3.457 -1.472 1.00 98.88 168 LEU A O 1
ATOM 1324 N N . PHE A 1 169 ? -4.428 4.770 -0.171 1.00 98.94 169 PHE A N 1
ATOM 1325 C CA . PHE A 1 169 ? -5.420 5.080 0.851 1.00 98.94 169 PHE A CA 1
ATOM 1326 C C . PHE A 1 169 ? -5.755 6.570 0.779 1.00 98.94 169 PHE A C 1
ATOM 1328 O O . PHE A 1 169 ? -4.859 7.413 0.838 1.00 98.94 169 PHE A O 1
ATOM 1335 N N . GLU A 1 170 ? -7.033 6.900 0.644 1.00 98.88 170 GLU A N 1
ATOM 1336 C CA . GLU A 1 170 ? -7.487 8.280 0.439 1.00 98.88 170 GLU A CA 1
ATOM 1337 C C . GLU A 1 170 ? -8.620 8.614 1.409 1.00 98.88 170 GLU A C 1
ATOM 1339 O O . GLU A 1 170 ? -9.595 7.867 1.501 1.00 98.88 170 GLU A O 1
ATOM 1344 N N . GLY A 1 171 ? -8.501 9.712 2.158 1.00 98.75 171 GLY A N 1
ATOM 1345 C CA . GLY A 1 171 ? -9.536 10.146 3.102 1.00 98.75 171 GLY A CA 1
ATOM 1346 C C . GLY A 1 171 ? -9.742 9.216 4.305 1.00 98.75 171 GLY A C 1
ATOM 1347 O O . GLY A 1 171 ? -10.828 9.200 4.891 1.00 98.75 171 GLY A O 1
ATOM 1348 N N . VAL A 1 172 ? -8.760 8.376 4.658 1.00 98.88 172 VAL A N 1
ATOM 1349 C CA . VAL A 1 172 ? -8.905 7.382 5.737 1.00 98.88 172 VAL A CA 1
ATOM 1350 C C . VAL A 1 172 ? -8.514 7.956 7.099 1.00 98.88 172 VAL A C 1
ATOM 1352 O O . VAL A 1 172 ? -7.706 8.877 7.201 1.00 98.88 172 VAL A O 1
ATOM 1355 N N . ASN A 1 173 ? -9.068 7.391 8.173 1.00 98.69 173 ASN A N 1
ATOM 1356 C CA . ASN A 1 173 ? -8.748 7.783 9.543 1.00 98.69 173 ASN A CA 1
ATOM 1357 C C . ASN A 1 173 ? -8.518 6.544 10.419 1.00 98.69 173 ASN A C 1
ATOM 1359 O O . ASN A 1 173 ? -9.413 5.708 10.526 1.00 98.69 173 ASN A O 1
ATOM 1363 N N . GLY A 1 174 ? -7.351 6.426 11.055 1.00 98.56 174 GLY A N 1
ATOM 1364 C CA . GLY A 1 174 ? -7.068 5.343 12.003 1.00 98.56 174 GLY A CA 1
ATOM 1365 C C . GLY A 1 174 ? -6.745 4.006 11.333 1.00 98.56 174 GLY A C 1
ATOM 1366 O O . GLY A 1 174 ? -7.350 2.972 11.642 1.00 98.56 174 GLY A O 1
ATOM 1367 N N . VAL A 1 175 ? -5.794 4.035 10.396 1.00 98.88 175 VAL A N 1
ATOM 1368 C CA . VAL A 1 175 ? -5.322 2.860 9.649 1.00 98.88 175 VAL A CA 1
ATOM 1369 C C . VAL A 1 175 ? -3.890 2.526 10.048 1.00 98.88 175 VAL A C 1
ATOM 1371 O O . VAL A 1 175 ? -2.997 3.367 9.966 1.00 98.88 175 VAL A O 1
ATOM 1374 N N . SER A 1 176 ? -3.656 1.270 10.423 1.00 98.88 176 SER A N 1
ATOM 1375 C CA . SER A 1 176 ? -2.319 0.745 10.707 1.00 98.88 176 SER A CA 1
ATOM 1376 C C . SER A 1 176 ? -1.943 -0.364 9.726 1.00 98.88 176 SER A C 1
ATOM 1378 O O . SER A 1 176 ? -2.708 -1.311 9.575 1.00 98.88 176 SER A O 1
ATOM 1380 N N . ILE A 1 177 ? -0.754 -0.322 9.130 1.00 98.88 177 ILE A N 1
ATOM 1381 C CA . ILE A 1 177 ? -0.163 -1.405 8.329 1.00 98.88 177 ILE A CA 1
ATOM 1382 C C . ILE A 1 177 ? 0.983 -2.034 9.125 1.00 98.88 177 ILE A C 1
ATOM 1384 O O . ILE A 1 177 ? 1.833 -1.323 9.663 1.00 98.88 177 ILE A O 1
ATOM 1388 N N . ARG A 1 178 ? 1.009 -3.368 9.216 1.00 98.75 178 ARG A N 1
ATOM 1389 C CA . ARG A 1 178 ? 2.023 -4.128 9.958 1.00 98.75 178 ARG A CA 1
ATOM 1390 C C . ARG A 1 178 ? 2.631 -5.231 9.101 1.00 98.75 178 ARG A C 1
ATOM 1392 O O . ARG A 1 178 ? 1.915 -6.143 8.686 1.00 98.75 178 ARG A O 1
ATOM 1399 N N . GLY A 1 179 ? 3.948 -5.169 8.936 1.00 98.12 179 GLY A N 1
ATOM 1400 C CA . GLY A 1 179 ? 4.734 -6.152 8.199 1.00 98.12 179 GLY A CA 1
ATOM 1401 C C . GLY A 1 179 ? 4.476 -6.133 6.693 1.00 98.12 179 GLY A C 1
ATOM 1402 O O . GLY A 1 179 ? 3.876 -5.204 6.151 1.00 98.12 179 GLY A O 1
ATOM 1403 N N . GLY A 1 180 ? 4.926 -7.197 6.034 1.00 98.31 180 GLY A N 1
ATOM 1404 C CA . GLY A 1 180 ? 4.675 -7.463 4.624 1.00 98.31 180 GLY A CA 1
ATOM 1405 C C . GLY A 1 180 ? 5.664 -6.818 3.666 1.00 98.31 180 GLY A C 1
ATOM 1406 O O . GLY A 1 180 ? 6.516 -6.007 4.037 1.00 98.31 180 GLY A O 1
ATOM 1407 N N . MET A 1 181 ? 5.524 -7.204 2.402 1.00 98.69 181 MET A N 1
ATOM 1408 C CA . MET A 1 181 ? 6.305 -6.669 1.294 1.00 98.69 181 MET A CA 1
ATOM 1409 C C . MET A 1 181 ? 5.384 -6.178 0.181 1.00 98.69 181 MET A C 1
ATOM 1411 O O . MET A 1 181 ? 4.468 -6.895 -0.222 1.00 98.69 181 MET A O 1
ATOM 1415 N N . LEU A 1 182 ? 5.653 -4.981 -0.331 1.00 98.81 182 LEU A N 1
ATOM 1416 C CA . LEU A 1 182 ? 5.046 -4.445 -1.546 1.00 98.81 182 LEU A CA 1
ATOM 1417 C C . LEU A 1 182 ? 6.120 -4.416 -2.630 1.00 98.81 182 LEU A C 1
ATOM 1419 O O . LEU A 1 182 ? 7.054 -3.627 -2.533 1.00 98.81 182 LEU A O 1
ATOM 1423 N N . ASP A 1 183 ? 6.004 -5.285 -3.628 1.00 98.44 183 ASP A N 1
ATOM 1424 C CA . ASP A 1 183 ? 6.920 -5.340 -4.769 1.00 98.44 183 ASP A CA 1
ATOM 1425 C C . ASP A 1 183 ? 6.289 -4.630 -5.973 1.00 98.44 183 ASP A C 1
ATOM 1427 O O . ASP A 1 183 ? 5.349 -5.141 -6.588 1.00 98.44 183 ASP A O 1
ATOM 1431 N N . GLY A 1 184 ? 6.784 -3.427 -6.267 1.00 97.50 184 GLY A N 1
ATOM 1432 C CA . GLY A 1 184 ? 6.270 -2.525 -7.297 1.00 97.50 184 GLY A CA 1
ATOM 1433 C C . GLY A 1 184 ? 6.680 -2.882 -8.728 1.00 97.50 184 GLY A C 1
ATOM 1434 O O . GLY A 1 184 ? 6.203 -2.234 -9.661 1.00 97.50 184 GLY A O 1
ATOM 1435 N N . GLN A 1 185 ? 7.528 -3.902 -8.919 1.00 97.19 185 GLN A N 1
ATOM 1436 C CA . GLN A 1 185 ? 7.946 -4.406 -10.237 1.00 97.19 185 GLN A CA 1
ATOM 1437 C C . GLN A 1 185 ? 8.466 -3.313 -11.197 1.00 97.19 185 GLN A C 1
ATOM 1439 O O . GLN A 1 185 ? 8.194 -3.313 -12.399 1.00 97.19 185 GLN A O 1
ATOM 1444 N N . GLY A 1 186 ? 9.244 -2.363 -10.671 1.00 95.19 186 GLY A N 1
ATOM 1445 C CA . GLY A 1 186 ? 9.719 -1.186 -11.403 1.00 95.19 186 GLY A CA 1
ATOM 1446 C C . GLY A 1 186 ? 10.716 -1.451 -12.536 1.00 95.19 186 GLY A C 1
ATOM 1447 O O . GLY A 1 186 ? 10.801 -0.643 -13.461 1.00 95.19 186 GLY A O 1
ATOM 1448 N N . ALA A 1 187 ? 11.421 -2.587 -12.521 1.00 94.44 187 ALA A N 1
ATOM 1449 C CA . ALA A 1 187 ? 12.540 -2.875 -13.425 1.00 94.44 187 ALA A CA 1
ATOM 1450 C C . ALA A 1 187 ? 12.217 -2.694 -14.916 1.00 94.44 187 ALA A C 1
ATOM 1452 O O . ALA A 1 187 ? 13.001 -2.087 -15.647 1.00 94.44 187 ALA A O 1
ATOM 1453 N N . GLY A 1 188 ? 11.046 -3.160 -15.362 1.00 94.75 188 GLY A N 1
ATOM 1454 C CA . GLY A 1 188 ? 10.626 -2.997 -16.756 1.00 94.75 188 GLY A CA 1
ATOM 1455 C C . GLY A 1 188 ? 10.447 -1.527 -17.152 1.00 94.75 188 GLY A C 1
ATOM 1456 O O . GLY A 1 188 ? 10.891 -1.114 -18.224 1.00 94.75 188 GLY A O 1
ATOM 1457 N N . LEU A 1 189 ? 9.864 -0.711 -16.266 1.00 94.62 189 LEU A N 1
ATOM 1458 C CA . LEU A 1 189 ? 9.683 0.717 -16.525 1.00 94.62 189 LEU A CA 1
ATOM 1459 C C . LEU A 1 189 ? 11.023 1.457 -16.538 1.00 94.62 189 LEU A C 1
ATOM 1461 O O . LEU A 1 189 ? 11.234 2.331 -17.378 1.00 94.62 189 LEU A O 1
ATOM 1465 N N . TRP A 1 190 ? 11.926 1.121 -15.618 1.00 93.81 190 TRP A N 1
ATOM 1466 C CA . TRP A 1 190 ? 13.258 1.721 -15.560 1.00 93.81 190 TRP A CA 1
ATOM 1467 C C . TRP A 1 190 ? 14.046 1.446 -16.841 1.00 93.81 190 TRP A C 1
ATOM 1469 O O . TRP A 1 190 ? 14.609 2.374 -17.420 1.00 93.81 190 TRP A O 1
ATOM 1479 N N . ALA A 1 191 ? 14.007 0.203 -17.335 1.00 93.62 191 ALA A N 1
ATOM 1480 C CA . ALA A 1 191 ? 14.621 -0.170 -18.604 1.00 93.62 191 ALA A CA 1
ATOM 1481 C C . ALA A 1 191 ? 14.031 0.629 -19.776 1.00 93.62 191 ALA A C 1
ATOM 1483 O O . ALA A 1 191 ? 14.784 1.139 -20.600 1.00 93.62 191 ALA A O 1
ATOM 1484 N N . CYS A 1 192 ? 12.705 0.813 -19.820 1.00 93.62 192 CYS A N 1
ATOM 1485 C CA . CYS A 1 192 ? 12.063 1.675 -20.815 1.00 93.62 192 CYS A CA 1
ATOM 1486 C C . CYS A 1 192 ? 12.619 3.106 -20.750 1.00 93.62 192 CYS A C 1
ATOM 1488 O O . CYS A 1 192 ? 13.098 3.625 -21.761 1.00 93.62 192 CYS A O 1
ATOM 1490 N N . LYS A 1 193 ? 12.609 3.728 -19.562 1.00 91.50 193 LYS A N 1
ATOM 1491 C CA . LYS A 1 193 ? 13.062 5.115 -19.361 1.00 91.50 193 LYS A CA 1
ATOM 1492 C C . LYS A 1 193 ? 14.528 5.308 -19.762 1.00 91.50 193 LYS A C 1
ATOM 1494 O O . LYS A 1 193 ? 14.852 6.319 -20.378 1.00 91.50 193 LYS A O 1
ATOM 1499 N N . ALA A 1 194 ? 15.387 4.322 -19.500 1.00 91.81 194 ALA A N 1
ATOM 1500 C CA . ALA A 1 194 ? 16.796 4.352 -19.892 1.00 91.81 194 ALA A CA 1
ATOM 1501 C C . ALA A 1 194 ? 17.011 4.399 -21.418 1.00 91.81 194 ALA A C 1
ATOM 1503 O O . ALA A 1 194 ? 18.042 4.883 -21.873 1.00 91.81 194 ALA A O 1
ATOM 1504 N N . THR A 1 195 ? 16.043 3.945 -22.226 1.00 92.50 195 THR A N 1
ATOM 1505 C CA . THR A 1 195 ? 16.137 4.033 -23.697 1.00 92.50 195 THR A CA 1
ATOM 1506 C C . THR A 1 195 ? 15.831 5.422 -24.265 1.00 92.50 195 THR A C 1
ATOM 1508 O O . THR A 1 195 ? 15.974 5.618 -25.470 1.00 92.50 195 THR A O 1
ATOM 1511 N N . GLY A 1 196 ? 15.352 6.371 -23.449 1.00 86.12 196 GLY A N 1
ATOM 1512 C CA . GLY A 1 196 ? 14.914 7.696 -23.911 1.00 86.12 196 GLY A CA 1
ATOM 1513 C C . GLY A 1 196 ? 13.611 7.690 -24.727 1.00 86.12 196 GLY A C 1
ATOM 1514 O O . GLY A 1 196 ? 13.223 8.718 -25.278 1.00 86.12 196 GLY A O 1
ATOM 1515 N N . LYS A 1 197 ? 12.924 6.544 -24.823 1.00 88.06 197 LYS A N 1
ATOM 1516 C CA . LYS A 1 197 ? 11.615 6.423 -25.479 1.00 88.06 197 LYS A CA 1
ATOM 1517 C C . LYS A 1 197 ? 10.497 7.010 -24.617 1.00 88.06 197 LYS A C 1
ATOM 1519 O O . LYS A 1 197 ? 10.649 7.234 -23.418 1.00 88.06 197 LYS A O 1
ATOM 1524 N N . SER A 1 198 ? 9.331 7.203 -25.235 1.00 92.31 198 SER A N 1
ATOM 1525 C CA . SER A 1 198 ? 8.108 7.514 -24.498 1.00 92.31 198 SER A CA 1
ATOM 1526 C C . SER A 1 198 ? 7.704 6.316 -23.635 1.00 92.31 198 SER A C 1
ATOM 1528 O O . SER A 1 198 ? 7.413 5.235 -24.147 1.00 92.31 198 SER A O 1
ATOM 1530 N N . CYS A 1 199 ? 7.705 6.518 -22.322 1.00 93.38 199 CYS A N 1
ATOM 1531 C CA . CYS A 1 199 ? 7.322 5.530 -21.321 1.00 93.38 199 CYS A CA 1
ATOM 1532 C C . CYS A 1 199 ? 6.230 6.126 -20.422 1.00 93.38 199 CYS A C 1
ATOM 1534 O O . CYS A 1 199 ? 6.186 7.349 -20.253 1.00 93.38 199 CYS A O 1
ATOM 1536 N N . PRO A 1 200 ? 5.368 5.298 -19.802 1.00 94.88 200 PRO A N 1
ATOM 1537 C CA . PRO A 1 200 ? 4.431 5.778 -18.793 1.00 94.88 200 PRO A CA 1
ATOM 1538 C C . PRO A 1 200 ? 5.147 6.501 -17.648 1.00 94.88 200 PRO A C 1
ATOM 1540 O O . PRO A 1 200 ? 6.327 6.258 -17.376 1.00 94.88 200 PRO A O 1
ATOM 1543 N N . ARG A 1 201 ? 4.422 7.362 -16.926 1.00 93.81 201 ARG A N 1
ATOM 1544 C CA . ARG A 1 201 ? 5.007 8.113 -15.803 1.00 93.81 201 ARG A CA 1
ATOM 1545 C C . ARG A 1 201 ? 5.572 7.165 -14.738 1.00 93.81 201 ARG A C 1
ATOM 1547 O O . ARG A 1 201 ? 6.685 7.367 -14.246 1.00 93.81 201 ARG A O 1
ATOM 1554 N N . GLY A 1 202 ? 4.818 6.111 -14.446 1.00 94.69 202 GLY A N 1
ATOM 1555 C CA . GLY A 1 202 ? 4.998 5.156 -13.361 1.00 94.69 202 GLY A CA 1
ATOM 1556 C C . GLY A 1 202 ? 4.007 5.388 -12.218 1.00 94.69 202 GLY A C 1
ATOM 1557 O O . GLY A 1 202 ? 3.318 6.414 -12.153 1.00 94.69 202 GLY A O 1
ATOM 1558 N N . ALA A 1 203 ? 3.959 4.429 -11.300 1.00 96.94 203 ALA A N 1
ATOM 1559 C CA . ALA A 1 203 ? 3.174 4.508 -10.075 1.00 96.94 203 ALA A CA 1
ATOM 1560 C C . ALA A 1 203 ? 4.055 4.490 -8.818 1.00 96.94 203 ALA A C 1
ATOM 1562 O O . ALA A 1 203 ? 4.992 3.706 -8.701 1.00 96.94 203 ALA A O 1
ATOM 1563 N N . THR A 1 204 ? 3.707 5.325 -7.844 1.00 97.31 204 THR A N 1
ATOM 1564 C CA . THR A 1 204 ? 4.192 5.201 -6.466 1.00 97.31 204 THR A CA 1
ATOM 1565 C C . THR A 1 204 ? 3.673 3.897 -5.860 1.00 97.31 204 THR A C 1
ATOM 1567 O O . THR A 1 204 ? 2.494 3.579 -6.033 1.00 97.31 204 THR A O 1
ATOM 1570 N N . THR A 1 205 ? 4.504 3.155 -5.123 1.00 98.06 205 THR A N 1
ATOM 1571 C CA . THR A 1 205 ? 4.090 1.874 -4.522 1.00 98.06 205 THR A CA 1
ATOM 1572 C C . THR A 1 205 ? 2.962 2.052 -3.502 1.00 98.06 205 THR A C 1
ATOM 1574 O O . THR A 1 205 ? 1.926 1.400 -3.632 1.00 98.06 205 THR A O 1
ATOM 1577 N N . LEU A 1 206 ? 3.131 2.942 -2.517 1.00 98.75 206 LEU A N 1
ATOM 1578 C CA . LEU A 1 206 ? 2.141 3.200 -1.466 1.00 98.75 206 LEU A CA 1
ATOM 1579 C C . LEU A 1 206 ? 1.887 4.702 -1.288 1.00 98.75 206 LEU A C 1
ATOM 1581 O O . LEU A 1 206 ? 2.818 5.466 -1.055 1.00 98.75 206 LEU A O 1
ATOM 1585 N N . GLY A 1 207 ? 0.626 5.119 -1.335 1.00 98.56 207 GLY A N 1
ATOM 1586 C CA . GLY A 1 207 ? 0.212 6.500 -1.100 1.00 98.56 207 GLY A CA 1
ATOM 1587 C C . GLY A 1 207 ? -0.823 6.616 0.015 1.00 98.56 207 GLY A C 1
ATOM 1588 O O . GLY A 1 207 ? -1.757 5.816 0.078 1.00 98.56 207 GLY A O 1
ATOM 1589 N N . PHE A 1 208 ? -0.686 7.646 0.848 1.00 98.88 208 PHE A N 1
ATOM 1590 C CA . PHE A 1 208 ? -1.750 8.173 1.702 1.00 98.88 208 PHE A CA 1
ATOM 1591 C C . PHE A 1 208 ? -2.056 9.609 1.282 1.00 98.88 208 PHE A C 1
ATOM 1593 O O . PHE A 1 208 ? -1.142 10.425 1.147 1.00 98.88 208 PHE A O 1
ATOM 1600 N N . THR A 1 209 ? -3.330 9.910 1.037 1.00 98.88 209 THR A N 1
ATOM 1601 C CA . THR A 1 209 ? -3.806 11.255 0.678 1.00 98.88 209 THR A CA 1
ATOM 1602 C C . THR A 1 209 ? -4.945 11.676 1.599 1.00 98.88 209 THR A C 1
ATOM 1604 O O . THR A 1 209 ? -5.815 10.859 1.905 1.00 98.88 209 THR A O 1
ATOM 1607 N N . ASP A 1 210 ? -4.910 12.916 2.086 1.00 98.75 210 ASP A N 1
ATOM 1608 C CA . ASP A 1 210 ? -5.960 13.539 2.906 1.00 98.75 210 ASP A CA 1
ATOM 1609 C C . ASP A 1 210 ? -6.408 12.670 4.095 1.00 98.75 210 ASP A C 1
ATOM 1611 O O . ASP A 1 210 ? -7.591 12.520 4.397 1.00 98.75 210 ASP A O 1
ATOM 1615 N N . SER A 1 211 ? -5.442 12.015 4.746 1.00 98.88 211 SER A N 1
ATOM 1616 C CA . SER A 1 211 ? -5.685 10.954 5.728 1.00 98.88 211 SER A CA 1
ATOM 1617 C C . SER A 1 211 ? -5.144 11.296 7.117 1.00 98.88 211 SER A C 1
ATOM 1619 O O . SER A 1 211 ? -4.194 12.061 7.272 1.00 98.88 211 SER A O 1
ATOM 1621 N N . ASN A 1 212 ? -5.734 10.701 8.153 1.00 98.75 212 ASN A N 1
ATOM 1622 C CA . ASN A 1 212 ? -5.431 11.010 9.551 1.00 98.75 212 ASN A CA 1
ATOM 1623 C C . ASN A 1 212 ? -5.081 9.752 10.354 1.00 98.75 212 ASN A C 1
ATOM 1625 O O . ASN A 1 212 ? -5.661 8.688 10.132 1.00 98.75 212 ASN A O 1
ATOM 1629 N N . ASN A 1 213 ? -4.205 9.883 11.353 1.00 98.81 213 ASN A N 1
ATOM 1630 C CA . ASN A 1 213 ? -3.904 8.821 12.324 1.00 98.81 213 ASN A CA 1
ATOM 1631 C C . ASN A 1 213 ? -3.434 7.524 11.641 1.00 98.81 213 ASN A C 1
ATOM 1633 O O . ASN A 1 213 ? -4.083 6.476 11.729 1.00 98.81 213 ASN A O 1
ATOM 1637 N N . ILE A 1 214 ? -2.317 7.617 10.923 1.00 98.88 214 ILE A N 1
ATOM 1638 C CA . ILE A 1 214 ? -1.765 6.524 10.117 1.00 98.88 214 ILE A CA 1
ATOM 1639 C C . ILE A 1 214 ? -0.535 5.940 10.800 1.00 98.88 214 ILE A C 1
ATOM 1641 O O . ILE A 1 214 ? 0.348 6.677 11.233 1.00 98.88 214 ILE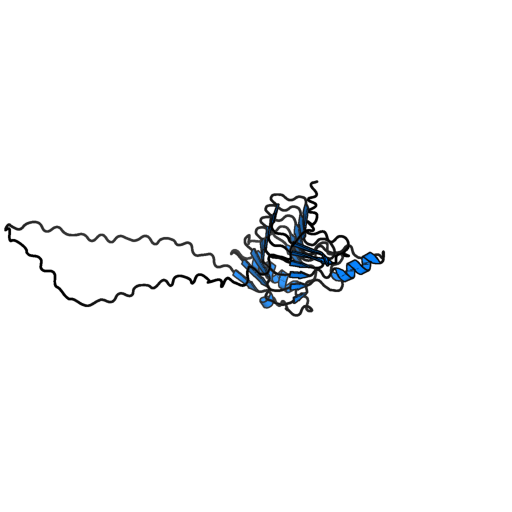 A O 1
ATOM 1645 N N . GLU A 1 215 ? -0.439 4.613 10.859 1.00 98.88 215 GLU A N 1
ATOM 1646 C CA . GLU A 1 215 ? 0.757 3.922 11.350 1.00 98.88 215 GLU A CA 1
ATOM 1647 C C . GLU A 1 215 ? 1.242 2.885 10.334 1.00 98.88 215 GLU A C 1
ATOM 1649 O O . GLU A 1 215 ? 0.484 2.021 9.908 1.00 98.88 215 GLU A O 1
ATOM 1654 N N . ILE A 1 216 ? 2.520 2.920 9.967 1.00 98.81 216 ILE A N 1
ATOM 1655 C CA . ILE A 1 216 ? 3.161 1.910 9.120 1.00 98.81 216 ILE A CA 1
ATOM 1656 C C . ILE A 1 216 ? 4.340 1.338 9.898 1.00 98.81 216 ILE A C 1
ATOM 1658 O O . ILE A 1 216 ? 5.277 2.061 10.234 1.00 98.81 216 ILE A O 1
ATOM 1662 N N . ASN A 1 217 ? 4.297 0.041 10.193 1.00 98.69 217 ASN A N 1
ATOM 1663 C CA . ASN A 1 217 ? 5.302 -0.628 11.010 1.00 98.69 217 ASN A CA 1
ATOM 1664 C C . ASN A 1 217 ? 5.870 -1.862 10.298 1.00 98.69 217 ASN A C 1
ATOM 1666 O O . ASN A 1 217 ? 5.120 -2.775 9.952 1.00 98.69 217 ASN A O 1
ATOM 1670 N N . GLY A 1 218 ? 7.189 -1.901 10.093 1.00 98.19 218 GLY A N 1
ATOM 1671 C CA . GLY A 1 218 ? 7.887 -3.086 9.580 1.00 98.19 218 GLY A CA 1
ATOM 1672 C C . GLY A 1 218 ? 7.594 -3.439 8.116 1.00 98.19 218 GLY A C 1
ATOM 1673 O O . GLY A 1 218 ? 7.838 -4.571 7.704 1.00 98.19 218 GLY A O 1
ATOM 1674 N N . LEU A 1 219 ? 7.036 -2.508 7.336 1.00 98.62 219 LEU A N 1
ATOM 1675 C CA . LEU A 1 219 ? 6.733 -2.711 5.918 1.00 98.62 219 LEU A CA 1
ATOM 1676 C C . LEU A 1 219 ? 8.016 -2.677 5.079 1.00 98.62 219 LEU A C 1
ATOM 1678 O O . LEU A 1 219 ? 8.864 -1.807 5.273 1.00 98.62 219 LEU A O 1
ATOM 1682 N N . THR A 1 220 ? 8.129 -3.568 4.098 1.00 98.44 220 THR A N 1
ATOM 1683 C CA . THR A 1 220 ? 9.159 -3.479 3.053 1.00 98.44 220 THR A CA 1
ATOM 1684 C C . THR A 1 220 ? 8.542 -2.997 1.742 1.00 98.44 220 THR A C 1
ATOM 1686 O O . THR A 1 220 ? 7.628 -3.633 1.223 1.00 98.44 220 THR A O 1
ATOM 1689 N N . SER A 1 221 ? 9.045 -1.898 1.187 1.00 97.88 221 SER A N 1
ATOM 1690 C CA . SER A 1 221 ? 8.710 -1.418 -0.156 1.00 97.88 221 SER A CA 1
ATOM 1691 C C . SER A 1 221 ? 9.871 -1.738 -1.095 1.00 97.88 221 SER A C 1
ATOM 1693 O O . SER A 1 221 ? 10.983 -1.256 -0.890 1.00 97.88 221 SER A O 1
ATOM 1695 N N . LEU A 1 222 ? 9.619 -2.571 -2.100 1.00 96.75 222 LEU A N 1
ATOM 1696 C CA . LEU A 1 222 ? 10.606 -3.117 -3.026 1.00 96.75 222 LEU A CA 1
ATOM 1697 C C . LEU A 1 222 ? 10.295 -2.653 -4.455 1.00 96.75 222 LEU A C 1
ATOM 1699 O O . LEU A 1 222 ? 9.143 -2.692 -4.878 1.00 96.75 222 LEU A O 1
ATOM 1703 N N . ASN A 1 223 ? 11.323 -2.245 -5.198 1.00 95.94 223 ASN A N 1
ATOM 1704 C CA . ASN A 1 223 ? 11.280 -1.969 -6.638 1.00 95.94 223 ASN A CA 1
ATOM 1705 C C . ASN A 1 223 ? 10.112 -1.072 -7.086 1.00 95.94 223 ASN A C 1
ATOM 1707 O O . ASN A 1 223 ? 9.353 -1.443 -7.983 1.00 95.94 223 ASN A O 1
ATOM 1711 N N . SER A 1 224 ? 9.938 0.100 -6.471 1.00 96.12 224 SER A N 1
ATOM 1712 C CA . SER A 1 224 ? 8.881 1.029 -6.892 1.00 96.12 224 SER A CA 1
ATOM 1713 C C . SER A 1 224 ? 9.103 1.561 -8.315 1.00 96.12 224 SER A C 1
ATOM 1715 O O . SER A 1 224 ? 10.232 1.774 -8.742 1.00 96.12 224 SER A O 1
ATOM 1717 N N . GLN A 1 225 ? 8.034 1.824 -9.071 1.00 94.94 225 GLN A N 1
ATOM 1718 C CA . GLN A 1 225 ? 8.154 2.441 -10.402 1.00 94.94 225 GLN A CA 1
ATOM 1719 C C . GLN A 1 225 ? 8.563 3.926 -10.342 1.00 94.94 225 GLN A C 1
ATOM 1721 O O . GLN A 1 225 ? 9.172 4.427 -11.293 1.00 94.94 225 GLN A O 1
ATOM 1726 N N . ILE A 1 226 ? 8.199 4.617 -9.256 1.00 92.94 226 ILE A N 1
ATOM 1727 C CA . ILE A 1 226 ? 8.647 5.973 -8.894 1.00 92.94 226 ILE A CA 1
ATOM 1728 C C . ILE A 1 226 ? 8.907 5.974 -7.375 1.00 92.94 226 ILE A C 1
ATOM 1730 O O . ILE A 1 226 ? 9.716 5.186 -6.901 1.00 92.94 226 ILE A O 1
ATOM 1734 N N . PHE A 1 227 ? 8.179 6.764 -6.582 1.00 95.06 227 PHE A N 1
ATOM 1735 C CA . PHE A 1 227 ? 8.379 6.871 -5.139 1.00 95.06 227 PHE A CA 1
ATOM 1736 C C . PHE A 1 227 ? 7.959 5.604 -4.401 1.00 95.06 227 PHE A C 1
ATOM 1738 O O . PHE A 1 227 ? 6.974 4.957 -4.772 1.00 95.06 227 PHE A O 1
ATOM 1745 N N . HIS A 1 228 ? 8.659 5.242 -3.330 1.00 97.19 228 HIS A N 1
ATOM 1746 C CA . HIS A 1 228 ? 8.262 4.081 -2.532 1.00 97.19 228 HIS A CA 1
ATOM 1747 C C . HIS A 1 228 ? 7.031 4.367 -1.673 1.00 97.19 228 HIS A C 1
ATOM 1749 O O . HIS A 1 228 ? 6.102 3.554 -1.658 1.00 97.19 228 HIS A O 1
ATOM 1755 N N . ILE A 1 229 ? 7.014 5.499 -0.967 1.00 98.25 229 ILE A N 1
ATOM 1756 C CA . ILE A 1 229 ? 5.888 5.916 -0.126 1.00 98.25 229 ILE A CA 1
ATOM 1757 C C . ILE A 1 229 ? 5.640 7.416 -0.300 1.00 98.25 229 ILE A C 1
ATOM 1759 O O . ILE A 1 229 ? 6.576 8.205 -0.215 1.00 98.25 229 ILE A O 1
ATOM 1763 N N . VAL A 1 230 ? 4.383 7.818 -0.493 1.00 98.19 230 VAL A N 1
ATOM 1764 C CA . VAL A 1 230 ? 3.959 9.229 -0.503 1.00 98.19 230 VAL A CA 1
ATOM 1765 C C . VAL A 1 230 ? 2.951 9.479 0.615 1.00 98.19 230 VAL A C 1
ATOM 1767 O O . VAL A 1 230 ? 1.945 8.777 0.714 1.00 98.19 230 VAL A O 1
ATOM 1770 N N . ILE A 1 231 ? 3.197 10.511 1.421 1.00 98.62 231 ILE A N 1
ATOM 1771 C CA . ILE A 1 231 ? 2.285 11.036 2.442 1.00 98.62 231 ILE A CA 1
ATOM 1772 C C . ILE A 1 231 ? 1.898 12.462 2.032 1.00 98.62 231 ILE A C 1
ATOM 1774 O O . ILE A 1 231 ? 2.736 13.364 2.042 1.00 98.62 231 ILE A O 1
ATOM 1778 N N . ASN A 1 232 ? 0.644 12.663 1.632 1.00 98.69 232 ASN A N 1
ATOM 1779 C CA . ASN A 1 232 ? 0.151 13.918 1.065 1.00 98.69 232 ASN A CA 1
ATOM 1780 C C . ASN A 1 232 ? -1.090 14.411 1.818 1.00 98.69 232 ASN A C 1
ATOM 1782 O O . ASN A 1 232 ? -2.044 13.653 1.959 1.00 98.69 232 ASN A O 1
ATOM 1786 N N . GLY A 1 233 ? -1.113 15.656 2.297 1.00 98.69 233 GLY A N 1
ATOM 1787 C CA . GLY A 1 233 ? -2.317 16.198 2.949 1.00 98.69 233 GLY A CA 1
ATOM 1788 C C . GLY A 1 233 ? -2.686 15.499 4.266 1.00 98.69 233 GLY A C 1
ATOM 1789 O O . GLY A 1 233 ? -3.843 15.518 4.672 1.00 98.69 233 GLY A O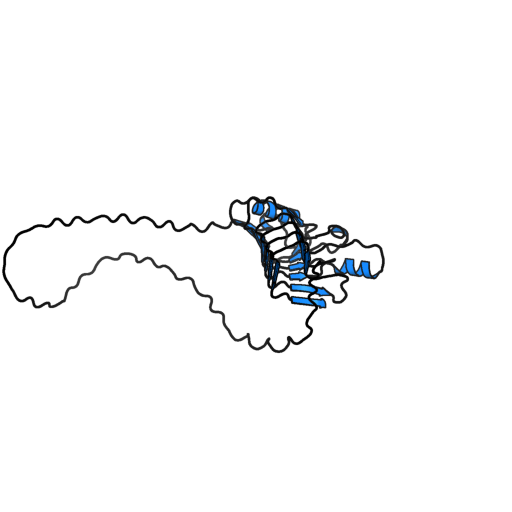 1
ATOM 1790 N N . CYS A 1 234 ? -1.746 14.802 4.912 1.00 98.81 234 CYS A N 1
ATOM 1791 C CA . CYS A 1 234 ? -2.047 13.927 6.044 1.00 98.81 234 CYS A CA 1
ATOM 1792 C C . CYS A 1 234 ? -1.715 14.555 7.403 1.00 98.81 234 CYS A C 1
ATOM 1794 O O . CYS A 1 234 ? -0.820 15.395 7.525 1.00 98.81 234 CYS A O 1
ATOM 1796 N N . HIS A 1 235 ? -2.379 14.082 8.459 1.00 98.88 235 HIS A N 1
ATOM 1797 C CA . HIS A 1 235 ? -2.094 14.486 9.836 1.00 98.88 235 HIS A CA 1
ATOM 1798 C C . HIS A 1 235 ? -1.879 13.285 10.762 1.00 98.88 235 HIS A C 1
ATOM 1800 O O . HIS A 1 235 ? -2.601 12.289 10.687 1.00 98.88 235 HIS A O 1
ATOM 1806 N N . ASN A 1 236 ? -0.907 13.398 11.671 1.00 98.81 236 ASN A N 1
ATOM 1807 C CA . ASN A 1 236 ? -0.552 12.362 12.643 1.00 98.81 236 ASN A CA 1
ATOM 1808 C C . ASN A 1 236 ? -0.217 11.020 11.966 1.00 98.81 236 ASN A C 1
ATOM 1810 O O . ASN A 1 236 ? -0.986 10.054 11.996 1.00 98.81 236 ASN A O 1
ATOM 1814 N N . VAL A 1 237 ? 0.940 10.985 11.309 1.00 98.88 237 VAL A N 1
ATOM 1815 C CA . VAL A 1 237 ? 1.425 9.828 10.550 1.00 98.88 237 VAL A CA 1
ATOM 1816 C C . VAL A 1 237 ? 2.707 9.318 11.188 1.00 98.88 237 VAL A C 1
ATOM 1818 O O . VAL A 1 237 ? 3.633 10.088 11.422 1.00 98.88 237 VAL A O 1
ATOM 1821 N N . LYS A 1 238 ? 2.803 8.012 11.426 1.00 98.81 238 LYS A N 1
ATOM 1822 C CA . LYS A 1 238 ? 3.997 7.374 11.979 1.00 98.81 238 LYS A CA 1
ATOM 1823 C C . LYS A 1 238 ? 4.484 6.248 11.077 1.00 98.81 238 LYS A C 1
ATOM 1825 O O . LYS A 1 238 ? 3.764 5.281 10.848 1.00 98.81 238 LYS A O 1
ATOM 1830 N N . LEU A 1 239 ? 5.728 6.337 10.620 1.00 98.69 239 LEU A N 1
ATOM 1831 C CA . LEU A 1 239 ? 6.439 5.265 9.925 1.00 98.69 239 LEU A CA 1
ATOM 1832 C C . LEU A 1 239 ? 7.557 4.758 10.836 1.00 98.69 239 LEU A C 1
ATOM 1834 O O . LEU A 1 239 ? 8.361 5.547 11.329 1.00 98.69 239 LEU A O 1
ATOM 1838 N N . GLN A 1 240 ? 7.616 3.449 11.068 1.00 98.31 240 GLN A N 1
ATOM 1839 C CA . GLN A 1 240 ? 8.633 2.844 11.922 1.00 98.31 240 GLN A CA 1
ATOM 1840 C C . GLN A 1 240 ? 9.146 1.519 11.358 1.00 98.31 240 GLN A C 1
ATOM 1842 O O . GLN A 1 240 ? 8.357 0.628 11.046 1.00 98.31 240 GLN A O 1
ATOM 1847 N N . GLY A 1 241 ? 10.469 1.352 11.271 1.00 97.56 241 GLY A N 1
ATOM 1848 C CA . GLY A 1 241 ? 11.060 0.077 10.843 1.00 97.56 241 GLY A CA 1
ATOM 1849 C C . GLY A 1 241 ? 10.798 -0.258 9.372 1.00 97.56 241 GLY A C 1
ATOM 1850 O O . GLY A 1 241 ? 10.805 -1.432 9.004 1.00 97.56 241 GLY A O 1
ATOM 1851 N N . VAL A 1 242 ? 10.486 0.746 8.547 1.00 97.62 242 VAL A N 1
ATOM 1852 C CA . VAL A 1 242 ? 10.215 0.554 7.118 1.00 97.62 242 VAL A CA 1
ATOM 1853 C C . VAL A 1 242 ? 11.528 0.325 6.374 1.00 97.62 242 VAL A C 1
ATOM 1855 O O . VAL A 1 242 ? 12.533 0.983 6.645 1.00 97.62 242 VAL A O 1
ATOM 1858 N N . LYS A 1 243 ? 11.502 -0.597 5.412 1.00 96.88 243 LYS A N 1
ATOM 1859 C CA . LYS A 1 243 ? 12.622 -0.873 4.510 1.00 96.88 243 LYS A CA 1
ATOM 1860 C C . LYS A 1 243 ? 12.271 -0.427 3.098 1.00 96.88 243 LYS A C 1
ATOM 1862 O O . LYS A 1 243 ? 11.225 -0.813 2.580 1.00 96.88 243 LYS A O 1
ATOM 1867 N N . VAL A 1 244 ? 13.145 0.351 2.479 1.00 95.31 244 VAL A N 1
ATOM 1868 C CA . VAL A 1 244 ? 13.032 0.804 1.091 1.00 95.31 244 VAL A CA 1
ATOM 1869 C C . VAL A 1 244 ? 14.161 0.166 0.295 1.00 95.31 244 VAL A C 1
ATOM 1871 O O . VAL A 1 244 ? 15.333 0.385 0.601 1.00 95.31 244 VAL A O 1
ATOM 1874 N N . LEU A 1 245 ? 13.798 -0.664 -0.683 1.00 94.38 245 LEU A N 1
ATOM 1875 C CA . LEU A 1 245 ? 14.730 -1.487 -1.447 1.00 94.38 245 LEU A CA 1
ATOM 1876 C C . LEU A 1 245 ? 14.542 -1.250 -2.951 1.00 94.38 245 LEU A C 1
ATOM 1878 O O . LEU A 1 245 ? 13.451 -1.483 -3.473 1.00 94.38 245 LEU A O 1
ATOM 1882 N N . ALA A 1 246 ? 15.592 -0.858 -3.663 1.00 88.44 246 ALA A N 1
ATOM 1883 C CA . ALA A 1 246 ? 15.581 -0.734 -5.125 1.00 88.44 246 ALA A CA 1
ATOM 1884 C C . ALA A 1 246 ? 16.958 -1.090 -5.710 1.00 88.44 246 ALA A C 1
ATOM 1886 O O . ALA A 1 246 ? 17.895 -1.383 -4.968 1.00 88.44 246 ALA A O 1
ATOM 1887 N N . SER A 1 247 ? 17.098 -1.101 -7.036 1.00 83.88 247 SER A N 1
ATOM 1888 C CA . SER A 1 247 ? 18.434 -1.187 -7.642 1.00 83.88 247 SER A CA 1
ATOM 1889 C C . SER A 1 247 ? 19.134 0.174 -7.569 1.00 83.88 247 SER A C 1
ATOM 1891 O O . SER A 1 247 ? 18.474 1.192 -7.693 1.00 83.88 247 SER A O 1
ATOM 1893 N N . GLY A 1 248 ? 20.459 0.231 -7.428 1.00 76.12 248 GLY A N 1
ATOM 1894 C CA . GLY A 1 248 ? 21.228 1.482 -7.460 1.00 76.12 248 GLY A CA 1
ATOM 1895 C C . GLY A 1 248 ? 21.093 2.259 -8.771 1.00 76.12 248 GLY A C 1
ATOM 1896 O O . GLY A 1 248 ? 21.272 3.471 -8.785 1.00 76.12 248 GLY A O 1
ATOM 1897 N N . ASN A 1 249 ? 20.703 1.585 -9.854 1.00 75.12 249 ASN A N 1
ATOM 1898 C CA . ASN A 1 249 ? 20.454 2.210 -11.153 1.00 75.12 249 ASN A CA 1
ATOM 1899 C C . ASN A 1 249 ? 18.984 2.625 -11.359 1.00 75.12 249 ASN A C 1
ATOM 1901 O O . ASN A 1 249 ? 18.609 2.972 -12.481 1.00 75.12 249 ASN A O 1
ATOM 1905 N N . SER A 1 250 ? 18.116 2.541 -10.341 1.00 77.75 250 SER A N 1
ATOM 1906 C CA . SER A 1 250 ? 16.702 2.884 -10.516 1.00 77.75 250 SER A CA 1
ATOM 1907 C C . SER A 1 250 ? 16.498 4.403 -10.649 1.00 77.75 250 SER A C 1
ATOM 1909 O O . SER A 1 250 ? 16.889 5.164 -9.764 1.00 77.75 250 SER A O 1
ATOM 1911 N N . PRO A 1 251 ? 15.856 4.885 -11.730 1.00 70.69 251 PRO A N 1
ATOM 1912 C CA . PRO A 1 251 ? 15.590 6.304 -11.918 1.00 70.69 251 PRO A CA 1
ATOM 1913 C C . PRO A 1 251 ? 14.475 6.783 -10.980 1.00 70.69 251 PRO A C 1
ATOM 1915 O O . PRO A 1 251 ? 13.362 6.254 -11.017 1.00 70.69 251 PRO A O 1
ATOM 1918 N N . ASN A 1 252 ? 14.758 7.834 -10.206 1.00 61.22 252 ASN A N 1
ATOM 1919 C CA . ASN A 1 252 ? 13.800 8.595 -9.391 1.00 61.22 252 ASN A CA 1
ATOM 1920 C C . ASN A 1 252 ? 12.941 7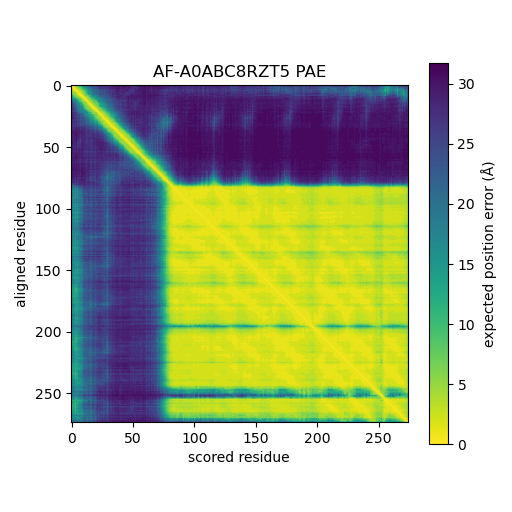.722 -8.459 1.00 61.22 252 ASN A C 1
ATOM 1922 O O . ASN A 1 252 ? 11.719 7.893 -8.374 1.00 61.22 252 ASN A O 1
ATOM 1926 N N . THR A 1 253 ? 13.570 6.763 -7.780 1.00 61.00 253 THR A N 1
ATOM 1927 C CA . THR A 1 253 ? 12.924 5.980 -6.722 1.00 61.00 253 THR A CA 1
ATOM 1928 C C . THR A 1 253 ? 13.163 6.610 -5.362 1.00 61.00 253 THR A C 1
ATOM 1930 O O . THR A 1 253 ? 13.758 5.983 -4.482 1.00 61.00 253 THR A O 1
ATOM 1933 N N . ASP A 1 254 ? 12.735 7.861 -5.181 1.00 68.00 254 ASP A N 1
ATOM 1934 C CA . ASP A 1 254 ? 12.850 8.495 -3.872 1.00 68.00 254 ASP A CA 1
ATOM 1935 C C . ASP A 1 254 ? 12.097 7.641 -2.845 1.00 68.00 254 ASP A C 1
ATOM 1937 O O . ASP A 1 254 ? 11.077 6.998 -3.131 1.00 68.00 254 ASP A O 1
ATOM 1941 N N . GLY A 1 255 ? 12.644 7.599 -1.637 1.00 86.00 255 GLY A N 1
ATOM 1942 C CA . GLY A 1 255 ? 12.153 6.733 -0.584 1.00 86.00 255 GLY A CA 1
ATOM 1943 C C . GLY A 1 255 ? 10.763 7.119 -0.103 1.00 86.00 255 GLY A C 1
ATOM 1944 O O . GLY A 1 255 ? 9.744 6.552 -0.495 1.00 86.00 255 GLY A O 1
ATOM 1945 N N . ILE A 1 256 ? 10.729 8.079 0.811 1.00 94.00 256 ILE A N 1
ATOM 1946 C CA . ILE A 1 256 ? 9.504 8.528 1.459 1.00 94.00 256 ILE A CA 1
ATOM 1947 C C . ILE A 1 256 ? 9.352 10.013 1.157 1.00 94.00 256 ILE A C 1
ATOM 1949 O O . ILE A 1 256 ? 10.152 10.821 1.616 1.00 94.00 256 ILE A O 1
ATOM 1953 N N . HIS A 1 257 ? 8.318 10.364 0.399 1.00 94.88 257 HIS A N 1
ATOM 1954 C CA . HIS A 1 257 ? 7.986 11.745 0.064 1.00 94.88 257 HIS A CA 1
ATOM 1955 C C . HIS A 1 257 ? 6.846 12.236 0.953 1.00 94.88 257 HIS A C 1
ATOM 1957 O O . HIS A 1 257 ? 5.789 11.603 1.022 1.00 94.88 257 HIS A O 1
ATOM 1963 N N . VAL A 1 258 ? 7.044 13.365 1.629 1.00 97.00 258 VAL A N 1
ATOM 1964 C CA . VAL A 1 258 ? 6.051 13.965 2.528 1.00 97.00 258 VAL A CA 1
ATOM 1965 C C . VAL A 1 258 ? 5.745 15.374 2.051 1.00 97.00 258 VAL A C 1
ATOM 1967 O O . VAL A 1 258 ? 6.646 16.193 1.898 1.00 97.00 258 VAL A O 1
ATOM 1970 N N . GLN A 1 259 ? 4.468 15.676 1.845 1.00 96.62 259 GLN A N 1
ATOM 1971 C CA . GLN A 1 259 ? 4.029 17.004 1.428 1.00 96.62 259 GLN A CA 1
ATOM 1972 C C . GLN A 1 259 ? 2.680 17.365 2.051 1.00 96.62 259 GLN A C 1
ATOM 1974 O O . GLN A 1 259 ? 1.862 16.489 2.342 1.00 96.62 259 GLN A O 1
ATOM 1979 N N . LEU A 1 260 ? 2.447 18.664 2.264 1.00 97.94 260 LEU A N 1
ATOM 1980 C CA . LEU A 1 260 ? 1.185 19.209 2.793 1.00 97.94 260 LEU A CA 1
ATOM 1981 C C . LEU A 1 260 ? 0.689 18.499 4.072 1.00 97.94 260 LEU A C 1
ATOM 1983 O O . LEU A 1 260 ? -0.508 18.408 4.311 1.00 97.94 260 LEU A O 1
ATOM 1987 N N . SER A 1 261 ? 1.605 17.955 4.875 1.00 98.44 261 SER A N 1
ATOM 1988 C CA . SER A 1 261 ? 1.286 17.076 6.004 1.00 98.44 261 SER A CA 1
ATOM 1989 C C . SER A 1 261 ? 1.850 17.628 7.312 1.00 98.44 261 SER A C 1
ATOM 1991 O O . SER A 1 261 ? 2.836 18.362 7.305 1.00 98.44 261 SER A O 1
ATOM 1993 N N . SER A 1 262 ? 1.246 17.266 8.446 1.00 98.44 262 SER A N 1
ATOM 1994 C CA . SER A 1 262 ? 1.669 17.715 9.782 1.00 98.44 262 SER A CA 1
ATOM 1995 C C . SER A 1 262 ? 1.667 16.574 10.802 1.00 98.44 262 SER A C 1
ATOM 1997 O O . SER A 1 262 ? 0.879 15.635 10.709 1.00 98.44 262 SER A O 1
ATOM 1999 N N . GLY A 1 263 ? 2.565 16.628 11.790 1.00 98.06 263 GLY A N 1
ATOM 2000 C CA . GLY A 1 263 ? 2.699 15.547 12.775 1.00 98.06 263 GLY A CA 1
ATOM 2001 C C . GLY A 1 263 ? 3.172 14.228 12.151 1.00 98.06 263 GLY A C 1
ATOM 2002 O O . GLY A 1 263 ? 2.655 13.164 12.487 1.00 98.06 263 GLY A O 1
ATOM 2003 N N . VAL A 1 264 ? 4.117 14.295 11.208 1.00 98.50 264 VAL A N 1
ATOM 2004 C CA . VAL A 1 264 ? 4.710 13.112 10.572 1.00 98.50 264 VAL A CA 1
ATOM 2005 C C . VAL A 1 264 ? 5.972 12.707 11.333 1.00 98.50 264 VAL A C 1
ATOM 2007 O O . VAL A 1 264 ? 6.885 13.506 11.501 1.00 98.50 264 VAL A O 1
ATOM 2010 N N . THR A 1 265 ? 6.021 11.463 11.803 1.00 98.31 265 THR A N 1
ATOM 2011 C CA . THR A 1 265 ? 7.151 10.873 12.529 1.00 98.31 265 THR A CA 1
ATOM 2012 C C . THR A 1 265 ? 7.707 9.694 11.742 1.00 98.31 265 THR A C 1
ATOM 2014 O O . THR A 1 265 ? 6.978 8.752 11.435 1.00 98.31 265 THR A O 1
ATOM 2017 N N . ILE A 1 266 ? 9.003 9.718 11.440 1.00 97.06 266 ILE A N 1
ATOM 2018 C CA . ILE A 1 266 ? 9.691 8.680 10.668 1.00 97.06 266 ILE A CA 1
ATOM 2019 C C . ILE A 1 266 ? 10.864 8.165 11.507 1.00 97.06 266 ILE A C 1
ATOM 2021 O O . ILE A 1 266 ? 11.750 8.934 11.865 1.00 97.06 266 ILE A O 1
ATOM 2025 N N . LEU A 1 267 ? 10.855 6.876 11.857 1.00 95.50 267 LEU A N 1
ATOM 2026 C CA . LEU A 1 267 ? 11.829 6.260 12.765 1.00 95.50 267 LEU A CA 1
ATOM 2027 C C . LEU A 1 267 ? 12.384 4.955 12.183 1.00 95.50 267 LEU A C 1
ATOM 2029 O O . LEU A 1 267 ? 11.634 4.136 11.651 1.00 95.50 267 LEU A O 1
ATOM 2033 N N . ASN A 1 268 ? 13.680 4.706 12.377 1.00 94.31 268 ASN A N 1
ATOM 2034 C CA . ASN A 1 268 ? 14.340 3.432 12.060 1.00 94.31 268 ASN A CA 1
ATOM 2035 C C . ASN A 1 268 ? 14.089 2.963 10.613 1.00 94.31 268 ASN A C 1
ATOM 2037 O O . ASN A 1 268 ? 13.632 1.841 10.391 1.00 94.31 268 ASN A O 1
ATOM 2041 N N . ILE A 1 269 ? 14.331 3.837 9.637 1.00 91.81 269 ILE A N 1
ATOM 2042 C CA . ILE A 1 269 ? 14.184 3.511 8.214 1.00 91.81 269 ILE A CA 1
ATOM 2043 C C . ILE A 1 269 ? 15.488 2.923 7.691 1.00 91.81 269 ILE A C 1
ATOM 2045 O O . ILE A 1 269 ? 16.562 3.421 8.017 1.00 91.81 269 ILE A O 1
ATOM 2049 N N . GLN A 1 270 ? 15.390 1.882 6.868 1.00 91.12 270 GLN A N 1
ATOM 2050 C CA . GLN A 1 270 ? 16.541 1.295 6.188 1.00 91.12 270 GLN A CA 1
ATOM 2051 C C . GLN A 1 270 ? 16.393 1.458 4.679 1.00 91.12 270 GLN A C 1
ATOM 2053 O O . GLN A 1 270 ? 15.394 1.019 4.104 1.00 91.12 270 GLN A O 1
ATOM 2058 N N . TYR A 1 271 ? 17.408 2.039 4.050 1.00 85.75 271 TYR A N 1
ATOM 2059 C CA . TYR A 1 271 ? 17.528 2.136 2.602 1.00 85.75 271 TYR A CA 1
ATOM 2060 C C . TYR A 1 271 ? 18.567 1.132 2.118 1.00 85.75 271 TYR A C 1
ATOM 2062 O O . TYR A 1 271 ? 19.673 1.101 2.649 1.00 85.75 271 TYR A O 1
ATOM 2070 N N . TRP A 1 272 ? 18.222 0.326 1.116 1.00 79.56 272 TRP A N 1
ATOM 2071 C CA . TRP A 1 272 ? 19.182 -0.558 0.460 1.00 79.56 272 TRP A CA 1
ATOM 2072 C C . TRP A 1 272 ? 19.035 -0.452 -1.051 1.00 79.56 272 TRP A C 1
ATOM 2074 O O . TRP A 1 272 ? 18.003 -0.826 -1.614 1.00 79.56 272 TRP A O 1
ATOM 2084 N N . TYR A 1 273 ? 20.095 0.014 -1.697 1.00 74.00 273 TYR A N 1
ATOM 2085 C CA . TYR A 1 273 ? 20.197 0.081 -3.146 1.00 74.00 273 TYR A CA 1
ATOM 2086 C C . TYR A 1 273 ? 21.214 -0.968 -3.609 1.00 74.00 273 TYR A C 1
ATOM 2088 O O . TYR A 1 273 ? 22.318 -1.016 -3.070 1.00 74.00 273 TYR A O 1
ATOM 2096 N N . ARG A 1 274 ? 20.813 -1.857 -4.527 1.00 58.97 274 ARG A N 1
ATOM 2097 C CA . ARG A 1 274 ? 21.653 -2.953 -5.056 1.00 58.97 274 ARG A CA 1
ATOM 2098 C C . ARG A 1 274 ? 22.147 -2.716 -6.473 1.00 58.97 274 ARG A C 1
ATOM 2100 O O . ARG A 1 274 ? 21.315 -2.335 -7.332 1.00 58.97 274 ARG A O 1
#

Nearest PDB structures (foldseek):
  7b8b-assembly2_B  TM=9.022E-01  e=2.262E-11  Arabidopsis thaliana
  8ikx-assembly1_A  TM=9.238E-01  e=2.752E-10  Arabidopsis thaliana
  4mxn-assembly3_C  TM=7.904E-01  e=2.597E-08  Parabacteroides merdae ATCC 43184
  4mxn-assembly2_B  TM=7.236E-01  e=2.470E-08  Parabacteroides merdae ATCC 43184
  1bhe-assembly1_A  TM=7.469E-01  e=1.706E-03  Pectobacterium carotovorum subsp. carotovorum